Protein AF-A0A920QFZ4-F1 (afdb_monomer)

Secondary structure (DSSP, 8-state):
-HHHHH-GGGGSTT--EE---HHHHHHHHHH---EEESSHHHHHTTSEE-SSHHHHHHHT-HHHHHHHHHHHHHHHHHHH-TTS-EEEEEE-STTS-HHHHHHHHHHHHHTTT--EEEEE-TTTBSGGGGGGGTTSS--S-TTBS-HHHHHIIIIIIIHHHTTT--EEESS--GGGTTS-SS-SSEEE-TTSEEEEEETT--SHHHHTT-SEEEEEE--HHHHHHHHTT--TTS---HHHHHHHHHTHHHHHHHHHHHTTHHHH-SEEEESSSTT-EE--

Radius of gyration: 22.4 Å; Cα contacts (8 Å, |Δi|>4): 436; chains: 1; bounding box: 48×46×67 Å

Solvent-accessible surface area (backbone atoms only — not comparable to full-atom values): 15609 Å² total; per-residue (Å²): 117,67,64,60,76,75,33,69,70,70,65,36,94,91,39,73,44,82,52,83,49,67,73,58,45,53,53,35,47,77,70,42,60,49,32,32,20,66,48,79,66,27,48,77,40,58,24,48,61,37,91,45,77,67,61,50,52,59,70,61,25,43,56,46,53,50,16,39,56,51,26,57,52,50,51,52,53,38,71,78,36,52,64,51,44,42,32,36,33,39,27,24,60,74,86,64,46,64,70,60,48,52,50,36,29,47,52,38,28,44,78,72,72,47,53,73,42,62,39,46,32,61,92,44,30,31,70,77,34,49,72,74,54,83,84,58,86,87,71,95,57,54,36,39,70,43,71,68,58,49,44,47,49,39,62,65,42,48,55,41,29,66,72,48,38,69,43,77,34,81,60,79,61,76,93,49,69,92,49,84,33,60,68,77,63,36,70,44,52,22,62,30,36,40,40,37,33,24,44,56,54,70,38,80,83,44,39,85,58,41,77,42,36,34,36,43,42,64,54,64,62,52,42,27,20,55,76,69,74,45,68,72,90,54,90,71,68,66,65,51,36,51,53,30,50,73,42,67,49,35,50,51,51,51,49,39,61,76,62,44,43,81,82,69,50,64,38,42,38,43,69,77,46,78,74,46,72,52,80,124

Nearest PDB structures (foldseek):
  6n55-assembly1_A  TM=6.375E-01  e=1.925E-07  Homo sapiens
  1ufq-assembly1_B  TM=6.075E-01  e=8.225E-07  Homo sapiens
  4ne2-assembly2_B-3  TM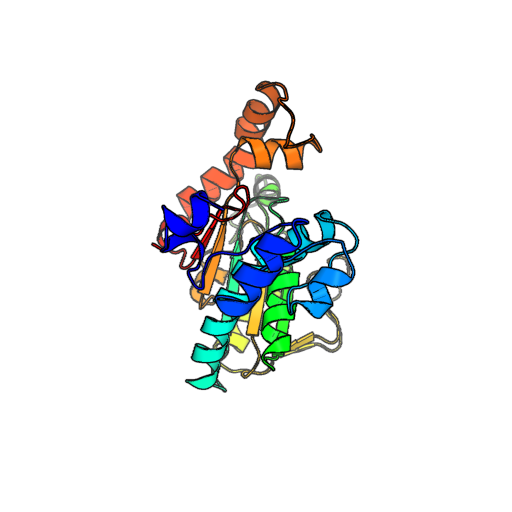=4.414E-01  e=1.595E-05  Klebsiella pneumoniae 342
  4nl4-assembly1_H  TM=2.314E-01  e=1.886E-01  Klebsiella pneumoniae subsp. pneumoniae MGH 78578
  4nl8-assembly1_A  TM=2.271E-01  e=2.711E-01  Klebsiella pneumoniae subsp. pneumoniae MGH 78578

pLDDT: mean 83.16, std 14.14, range [29.67, 97.94]

Structure (mmCIF, N/CA/C/O backbone):
data_AF-A0A920QFZ4-F1
#
_entry.id   AF-A0A920QFZ4-F1
#
loop_
_atom_site.group_PDB
_atom_site.id
_atom_site.type_symbol
_atom_site.label_atom_id
_atom_site.label_alt_id
_atom_site.label_comp_id
_atom_site.label_asym_id
_atom_site.label_entity_id
_atom_site.label_seq_id
_atom_site.pdbx_PDB_ins_code
_atom_site.Cartn_x
_atom_site.Cartn_y
_atom_site.Cartn_z
_atom_site.occupancy
_atom_site.B_iso_or_equiv
_atom_site.auth_seq_id
_atom_site.auth_comp_id
_atom_site.auth_asym_id
_atom_site.auth_atom_id
_atom_site.pdbx_PDB_model_num
ATOM 1 N N . MET A 1 1 ? 15.817 -17.015 -35.924 1.00 57.16 1 MET A N 1
ATOM 2 C CA . MET A 1 1 ? 15.655 -18.449 -36.266 1.00 57.16 1 MET A CA 1
ATOM 3 C C . MET A 1 1 ? 16.613 -19.362 -35.500 1.00 57.16 1 MET A C 1
ATOM 5 O O . MET A 1 1 ? 16.120 -20.241 -34.805 1.00 57.16 1 MET A O 1
ATOM 9 N N . GLU A 1 2 ? 17.936 -19.140 -35.534 1.00 57.75 2 GLU A N 1
ATOM 10 C CA . GLU A 1 2 ? 18.890 -19.952 -34.745 1.00 57.75 2 GLU A CA 1
ATOM 11 C C . GLU A 1 2 ? 18.683 -19.862 -33.222 1.00 57.75 2 GLU A C 1
ATOM 13 O O . GLU A 1 2 ? 18.873 -20.853 -32.529 1.00 57.75 2 GLU A O 1
ATOM 18 N N . ALA A 1 3 ? 18.273 -18.703 -32.691 1.00 58.34 3 ALA A N 1
ATOM 19 C CA . ALA A 1 3 ? 18.136 -18.491 -31.245 1.00 58.34 3 ALA A CA 1
ATOM 20 C C . ALA A 1 3 ? 17.112 -19.432 -30.575 1.00 58.34 3 ALA A C 1
ATOM 22 O O . ALA A 1 3 ? 17.425 -20.022 -29.548 1.00 58.34 3 ALA A O 1
ATOM 23 N N . LEU A 1 4 ? 15.938 -19.645 -31.188 1.00 63.56 4 LEU A N 1
ATOM 24 C CA . LEU A 1 4 ? 14.914 -20.572 -30.675 1.00 63.56 4 LEU A CA 1
ATOM 25 C C . LEU A 1 4 ? 15.327 -22.046 -30.786 1.00 63.56 4 LEU A C 1
ATOM 27 O O . LEU A 1 4 ? 14.902 -22.862 -29.984 1.00 63.56 4 LEU A O 1
ATOM 31 N N . GLN A 1 5 ? 16.145 -22.403 -31.783 1.00 63.66 5 GLN A N 1
ATOM 32 C CA . GLN A 1 5 ? 16.664 -23.770 -31.931 1.00 63.66 5 GLN A CA 1
ATOM 33 C C . GLN A 1 5 ? 17.823 -24.060 -30.972 1.00 63.66 5 GLN A C 1
ATOM 35 O O . GLN A 1 5 ? 18.033 -25.205 -30.587 1.00 63.66 5 GLN A O 1
ATOM 40 N N . LYS A 1 6 ? 18.595 -23.028 -30.614 1.00 62.09 6 LYS A N 1
ATOM 41 C CA . LYS A 1 6 ? 19.738 -23.135 -29.700 1.00 62.09 6 LYS A CA 1
ATOM 42 C C . LYS A 1 6 ? 19.332 -23.016 -28.232 1.00 62.09 6 LYS A C 1
ATOM 44 O O . LYS A 1 6 ? 20.115 -23.410 -27.374 1.00 62.09 6 LYS A O 1
ATOM 49 N N . ASN A 1 7 ? 18.148 -22.480 -27.936 1.00 65.56 7 ASN A N 1
ATOM 50 C CA . ASN A 1 7 ? 17.720 -22.243 -26.566 1.00 65.56 7 ASN A CA 1
ATOM 51 C C . ASN A 1 7 ? 16.222 -22.517 -26.378 1.00 65.56 7 ASN A C 1
ATOM 53 O O . ASN A 1 7 ? 15.393 -21.635 -26.565 1.00 65.56 7 ASN A O 1
ATOM 57 N N . ASN A 1 8 ? 15.876 -23.743 -25.983 1.00 66.69 8 ASN A N 1
ATOM 58 C CA . ASN A 1 8 ? 14.482 -24.172 -25.815 1.00 66.69 8 ASN A CA 1
ATOM 59 C C . ASN A 1 8 ? 13.762 -23.485 -24.637 1.00 66.69 8 ASN A C 1
ATOM 61 O O . ASN A 1 8 ? 12.541 -23.559 -24.545 1.00 66.69 8 ASN A O 1
ATOM 65 N N . THR A 1 9 ? 14.482 -22.810 -23.734 1.00 68.75 9 THR A N 1
ATOM 66 C CA . THR A 1 9 ? 13.857 -22.057 -22.629 1.00 68.75 9 THR A CA 1
ATOM 67 C C . THR A 1 9 ? 13.091 -20.833 -23.126 1.00 68.75 9 THR A C 1
ATOM 69 O O . THR A 1 9 ? 12.168 -20.371 -22.468 1.00 68.75 9 THR A O 1
ATOM 72 N N . LEU A 1 10 ? 13.423 -20.356 -24.326 1.00 66.25 10 LEU A N 1
ATOM 73 C CA . LEU A 1 10 ? 12.809 -19.217 -24.996 1.00 66.25 10 LEU A CA 1
ATOM 74 C C . LEU A 1 10 ? 11.359 -19.454 -25.449 1.00 66.25 10 LEU A C 1
ATOM 76 O O . LEU A 1 10 ? 10.691 -18.503 -25.839 1.00 66.25 10 LEU A O 1
ATOM 80 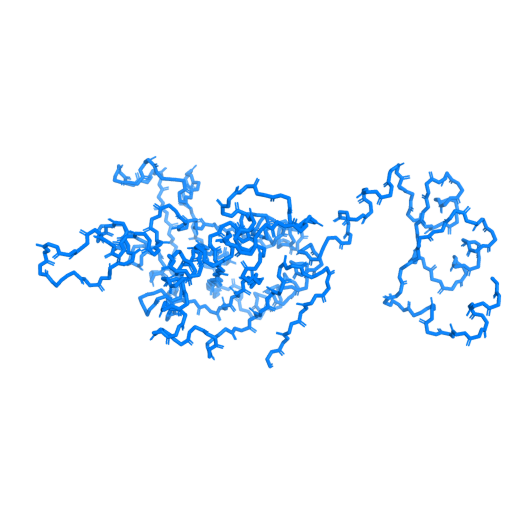N N . THR A 1 11 ? 10.861 -20.689 -25.396 1.00 68.62 11 THR A N 1
ATOM 81 C CA . THR A 1 11 ? 9.448 -21.030 -25.642 1.00 68.62 11 THR A CA 1
ATOM 82 C C . THR A 1 11 ? 8.738 -21.505 -24.372 1.00 68.62 11 THR A C 1
ATOM 84 O O . THR A 1 11 ? 7.704 -22.161 -24.461 1.00 68.62 11 THR A O 1
ATOM 87 N N . GLY A 1 12 ? 9.311 -21.247 -23.192 1.00 69.38 12 GLY A N 1
ATOM 88 C CA . GLY A 1 12 ? 8.669 -21.555 -21.916 1.00 69.38 12 GLY A CA 1
ATOM 89 C C . GLY A 1 12 ? 7.397 -20.732 -21.697 1.00 69.38 12 GLY A C 1
ATOM 90 O O . GLY A 1 12 ? 7.231 -19.662 -22.282 1.00 69.38 12 GLY A O 1
ATOM 91 N N . ASN A 1 13 ? 6.512 -21.218 -20.822 1.00 68.56 13 ASN A N 1
ATOM 92 C CA . ASN A 1 13 ? 5.254 -20.535 -20.494 1.00 68.56 13 ASN A CA 1
ATOM 93 C C . ASN A 1 13 ? 5.472 -19.134 -19.898 1.00 68.56 13 ASN A C 1
ATOM 95 O O . ASN A 1 13 ? 4.620 -18.270 -20.068 1.00 68.56 13 ASN A O 1
ATOM 99 N N . ASP A 1 14 ? 6.632 -18.894 -19.285 1.00 67.12 14 ASP A N 1
ATOM 100 C CA . ASP A 1 14 ? 6.968 -17.629 -18.623 1.00 67.12 14 ASP A CA 1
ATOM 101 C C . ASP A 1 14 ? 7.717 -16.645 -19.546 1.00 67.12 14 ASP A C 1
ATOM 103 O O . ASP A 1 14 ? 8.205 -15.610 -19.098 1.00 67.12 14 ASP A O 1
ATOM 107 N N . VAL A 1 15 ? 7.853 -16.962 -20.842 1.00 73.69 15 VAL A N 1
ATOM 108 C CA . VAL A 1 15 ? 8.540 -16.106 -21.820 1.00 73.69 15 VAL A CA 1
ATOM 109 C C . VAL A 1 15 ? 7.526 -15.449 -22.746 1.00 73.69 15 VAL A C 1
ATOM 111 O O . VAL A 1 15 ? 6.777 -16.135 -23.444 1.00 73.69 15 VAL A O 1
ATOM 114 N N . PHE A 1 16 ? 7.548 -14.115 -22.792 1.00 80.25 16 PHE A N 1
ATOM 115 C CA . PHE A 1 16 ? 6.722 -13.320 -23.694 1.00 80.25 16 PHE A CA 1
ATOM 116 C C . PHE A 1 16 ? 7.572 -12.595 -24.745 1.00 80.25 16 PHE A C 1
ATOM 118 O O . PHE A 1 16 ? 8.570 -11.951 -24.421 1.00 80.25 16 PHE A O 1
ATOM 125 N N . TRP A 1 17 ? 7.183 -12.703 -26.015 1.00 84.19 17 TRP A N 1
ATOM 126 C CA . TRP A 1 17 ? 7.946 -12.171 -27.147 1.00 84.19 17 TRP A CA 1
ATOM 127 C C . TRP A 1 17 ? 7.377 -10.864 -27.689 1.00 84.19 17 TRP A C 1
ATOM 129 O O . TRP A 1 17 ? 6.197 -10.784 -28.010 1.00 84.19 17 TRP A O 1
ATOM 139 N N . PHE A 1 18 ? 8.250 -9.886 -27.932 1.00 84.94 18 PHE A N 1
ATOM 140 C CA . PHE A 1 18 ? 7.951 -8.735 -28.785 1.00 84.94 18 PHE A CA 1
ATOM 141 C C . PHE A 1 18 ? 8.597 -8.941 -30.147 1.00 84.94 18 PHE A C 1
ATOM 143 O O . PHE A 1 18 ? 9.824 -9.016 -30.252 1.00 84.94 18 PHE A O 1
ATOM 150 N N . THR A 1 19 ? 7.789 -9.080 -31.196 1.00 81.38 19 THR A N 1
ATOM 151 C CA . THR A 1 19 ? 8.322 -9.303 -32.539 1.00 81.38 19 THR A CA 1
ATOM 152 C C . THR A 1 19 ? 7.385 -8.831 -33.639 1.00 81.38 19 THR A C 1
ATOM 154 O O . THR A 1 19 ? 6.206 -9.170 -33.677 1.00 81.38 19 THR A O 1
ATOM 157 N N . GLU A 1 20 ? 7.962 -8.118 -34.605 1.00 84.31 20 GLU A N 1
ATOM 158 C CA . GLU A 1 20 ? 7.304 -7.739 -35.860 1.00 84.31 20 GLU A CA 1
ATOM 159 C C . GLU A 1 20 ? 7.626 -8.706 -37.007 1.00 84.31 20 GLU A C 1
ATOM 161 O O . GLU A 1 20 ? 7.202 -8.491 -38.139 1.00 84.31 20 GLU A O 1
ATOM 166 N N . GLN A 1 21 ? 8.416 -9.758 -36.755 1.00 87.06 21 GLN A N 1
ATOM 167 C CA . GLN A 1 21 ? 8.840 -10.701 -37.791 1.00 87.06 21 GLN A CA 1
ATOM 168 C C . GLN A 1 21 ? 7.763 -11.774 -38.022 1.00 87.06 21 GLN A C 1
ATOM 170 O O . GLN A 1 21 ? 7.579 -12.624 -37.144 1.00 87.06 21 GLN A O 1
ATOM 175 N N . PRO A 1 22 ? 7.106 -11.826 -39.200 1.00 83.88 22 PRO A N 1
ATOM 176 C CA . PRO A 1 22 ? 5.993 -12.751 -39.442 1.00 83.88 22 PRO A CA 1
ATOM 177 C C . PRO A 1 22 ? 6.388 -14.229 -39.330 1.00 83.88 22 PRO A C 1
ATOM 179 O O . PRO A 1 22 ? 5.636 -15.045 -38.800 1.00 83.88 22 PRO A O 1
ATOM 182 N N . GLU A 1 23 ? 7.599 -14.577 -39.773 1.00 85.31 23 GLU A N 1
ATOM 183 C CA . GLU A 1 23 ? 8.137 -15.940 -39.666 1.00 85.31 23 GLU A CA 1
ATOM 184 C C . GLU A 1 23 ? 8.304 -16.376 -38.203 1.00 85.31 23 GLU A C 1
ATOM 186 O O . GLU A 1 23 ? 8.028 -17.524 -37.855 1.00 85.31 23 GLU A O 1
ATOM 191 N N . LEU A 1 24 ? 8.720 -15.450 -37.329 1.00 83.31 24 LEU A N 1
ATOM 192 C CA . LEU A 1 24 ? 8.863 -15.724 -35.902 1.00 83.31 24 LEU A CA 1
ATOM 193 C C . LEU A 1 24 ? 7.494 -15.853 -35.231 1.00 83.31 24 LEU A C 1
ATOM 195 O O . LEU A 1 24 ? 7.303 -16.778 -34.451 1.00 83.31 24 LEU A O 1
ATOM 199 N N . GLN A 1 25 ? 6.539 -14.983 -35.572 1.00 87.56 25 GLN A N 1
ATOM 200 C CA . GLN A 1 25 ? 5.163 -15.055 -35.067 1.00 87.56 25 GLN A CA 1
ATOM 201 C C . GLN A 1 25 ? 4.473 -16.371 -35.446 1.00 87.56 25 GLN A C 1
ATOM 203 O O . GLN A 1 25 ? 3.820 -16.978 -34.606 1.00 87.56 25 GLN A O 1
ATOM 208 N N . THR A 1 26 ? 4.660 -16.844 -36.682 1.00 86.50 26 THR A N 1
ATOM 209 C CA . THR A 1 26 ? 4.093 -18.123 -37.154 1.00 86.50 26 THR A CA 1
ATOM 210 C C . THR A 1 26 ? 4.654 -19.303 -36.362 1.00 86.50 26 THR A C 1
ATOM 212 O O . THR A 1 26 ? 3.938 -20.225 -36.000 1.00 86.50 26 THR A O 1
ATOM 215 N N . LYS A 1 27 ? 5.948 -19.274 -36.042 1.00 82.25 27 LYS A N 1
ATOM 216 C CA . LYS A 1 27 ? 6.571 -20.344 -35.259 1.00 82.25 27 LYS A CA 1
ATOM 217 C C . LYS A 1 27 ? 6.214 -20.275 -33.775 1.00 82.25 27 LYS A C 1
ATOM 219 O O . LYS A 1 27 ? 6.074 -21.306 -33.117 1.00 82.25 27 LYS A O 1
ATOM 224 N N . LEU A 1 28 ? 6.096 -19.060 -33.241 1.00 83.69 28 LEU A N 1
ATOM 225 C CA . LEU A 1 28 ? 5.607 -18.858 -31.887 1.00 83.69 28 LEU A CA 1
ATOM 226 C C . LEU A 1 28 ? 4.179 -19.381 -31.798 1.00 83.69 28 LEU A C 1
ATOM 228 O O . LEU A 1 28 ? 3.957 -20.242 -30.973 1.00 83.69 28 LEU A O 1
ATOM 232 N N . SER A 1 29 ? 3.265 -19.048 -32.709 1.00 84.75 29 SER A N 1
ATOM 233 C CA . SER A 1 29 ? 1.873 -19.525 -32.647 1.00 84.75 29 SER A CA 1
ATOM 234 C C . SER A 1 29 ? 1.699 -21.051 -32.623 1.00 84.75 29 SER A C 1
ATOM 236 O O . SER A 1 29 ? 0.740 -21.546 -32.027 1.00 84.75 29 SER A O 1
ATOM 238 N N . GLU A 1 30 ? 2.638 -21.802 -33.207 1.00 84.56 30 GLU A N 1
ATOM 239 C CA . GLU A 1 30 ? 2.699 -23.270 -33.146 1.00 84.56 30 GLU A CA 1
ATOM 240 C C . GLU A 1 30 ? 3.146 -23.819 -31.778 1.00 84.56 30 GLU A C 1
ATOM 242 O O . GLU A 1 30 ? 2.868 -24.973 -31.453 1.00 84.56 30 GLU A O 1
ATOM 247 N N . THR A 1 31 ? 3.856 -23.018 -30.981 1.00 77.69 31 THR A N 1
ATOM 248 C CA . THR A 1 31 ? 4.532 -23.441 -29.740 1.00 77.69 31 THR A CA 1
ATOM 249 C C . THR A 1 31 ? 4.019 -22.734 -28.481 1.00 77.69 31 THR A C 1
ATOM 251 O O . THR A 1 31 ? 3.884 -23.368 -27.440 1.00 77.69 31 THR A O 1
ATOM 254 N N . THR A 1 32 ? 3.710 -21.442 -28.563 1.00 72.19 32 THR A N 1
ATOM 255 C CA . THR A 1 32 ? 3.218 -20.570 -27.495 1.00 72.19 32 THR A CA 1
ATOM 256 C C . THR A 1 32 ? 2.428 -19.384 -28.069 1.00 72.19 32 THR A C 1
ATOM 258 O O . THR A 1 32 ? 2.780 -18.798 -29.088 1.00 72.19 32 THR A O 1
ATOM 261 N N . ARG A 1 33 ? 1.357 -18.959 -27.396 1.00 75.62 33 ARG A N 1
ATOM 262 C CA . ARG A 1 33 ? 0.614 -17.738 -27.779 1.00 75.62 33 ARG A CA 1
ATOM 263 C C . ARG A 1 33 ? 1.119 -16.481 -27.064 1.00 75.62 33 ARG A C 1
ATOM 265 O O . ARG A 1 33 ? 0.510 -15.423 -27.169 1.00 75.62 33 ARG A O 1
ATOM 272 N N . ASN A 1 34 ? 2.250 -16.585 -26.369 1.00 83.69 34 ASN A N 1
ATOM 273 C CA . ASN A 1 34 ? 2.820 -15.514 -25.559 1.00 83.69 34 ASN A CA 1
ATOM 274 C C . ASN A 1 34 ? 3.700 -14.592 -26.413 1.00 83.69 34 ASN A C 1
ATOM 276 O O . ASN A 1 34 ? 4.923 -14.551 -26.263 1.00 83.69 34 ASN A O 1
ATOM 280 N N . PHE A 1 35 ? 3.094 -13.886 -27.367 1.00 86.25 35 PHE A N 1
ATOM 281 C CA . PHE A 1 35 ? 3.804 -12.896 -28.171 1.00 86.25 35 PHE A CA 1
ATOM 282 C C . PHE A 1 35 ? 2.911 -11.738 -28.611 1.00 86.25 35 PHE A C 1
ATOM 284 O O . PHE A 1 35 ? 1.693 -11.883 -28.729 1.00 86.25 35 PHE A O 1
ATOM 291 N N . ALA A 1 36 ? 3.539 -10.595 -28.888 1.00 87.31 36 ALA A N 1
ATOM 292 C CA . ALA A 1 36 ? 2.885 -9.391 -29.369 1.00 87.31 36 ALA A CA 1
ATOM 293 C C . ALA A 1 36 ? 3.666 -8.685 -30.490 1.00 87.31 36 ALA A C 1
ATOM 295 O O . ALA A 1 36 ? 4.887 -8.825 -30.613 1.00 87.31 36 ALA A O 1
ATOM 296 N N . GLY A 1 37 ? 2.940 -7.905 -31.289 1.00 86.94 37 GLY A N 1
ATOM 297 C CA . GLY A 1 37 ? 3.432 -7.139 -32.437 1.00 86.94 37 GLY A CA 1
ATOM 298 C C . GLY A 1 37 ? 2.443 -6.037 -32.832 1.00 86.94 37 GLY A C 1
ATOM 299 O O . GLY A 1 37 ? 1.266 -6.097 -32.482 1.00 86.94 37 GLY A O 1
ATOM 300 N N . SER A 1 38 ? 2.897 -5.021 -33.561 1.00 83.19 38 SER A N 1
ATOM 301 C CA . SER A 1 38 ? 2.074 -3.855 -33.936 1.00 83.19 38 SER A CA 1
ATOM 302 C C . SER A 1 38 ? 1.191 -4.081 -35.163 1.00 83.19 38 SER A C 1
ATOM 304 O O . SER A 1 38 ? 0.256 -3.328 -35.451 1.00 83.19 38 SER A O 1
ATOM 306 N N . THR A 1 39 ? 1.482 -5.131 -35.923 1.00 81.75 39 THR A N 1
ATOM 307 C CA . THR A 1 39 ? 0.840 -5.403 -37.210 1.00 81.75 39 THR A CA 1
ATOM 308 C C . THR A 1 39 ? -0.421 -6.256 -37.071 1.00 81.75 39 THR A C 1
ATOM 310 O O . THR A 1 39 ? -0.505 -7.134 -36.212 1.00 81.75 39 THR A O 1
ATOM 313 N N . GLY A 1 40 ? -1.390 -6.067 -37.977 1.00 76.25 40 GLY A N 1
ATOM 314 C CA . GLY A 1 40 ? -2.626 -6.865 -38.013 1.00 76.25 40 GLY A CA 1
ATOM 315 C C . GLY A 1 40 ? -2.404 -8.363 -38.280 1.00 76.25 40 GLY A C 1
ATOM 316 O O . GLY A 1 40 ? -3.238 -9.187 -37.910 1.00 76.25 40 GLY A O 1
ATOM 317 N N . SER A 1 41 ? -1.256 -8.740 -38.854 1.00 80.94 41 SER A N 1
ATOM 318 C CA . SER A 1 41 ? -0.827 -10.141 -38.978 1.00 80.94 41 SER A CA 1
ATOM 319 C C . SER A 1 41 ? -0.588 -10.815 -37.624 1.00 80.94 41 SER A C 1
ATOM 321 O O . SER A 1 41 ? -0.729 -12.029 -37.518 1.00 80.94 41 SER A O 1
ATOM 323 N N . THR A 1 42 ? -0.296 -10.045 -36.574 1.00 84.00 42 THR A N 1
ATOM 324 C CA . THR A 1 42 ? -0.074 -10.577 -35.223 1.00 84.00 42 THR A CA 1
ATOM 325 C C . THR A 1 42 ? -1.337 -11.238 -34.670 1.00 84.00 42 THR A C 1
ATOM 327 O O . THR A 1 42 ? -1.270 -12.368 -34.189 1.00 84.00 42 THR A O 1
ATOM 330 N N . VAL A 1 43 ? -2.501 -10.592 -34.827 1.00 83.38 43 VAL A N 1
ATOM 331 C CA . VAL A 1 43 ? -3.801 -11.156 -34.411 1.00 83.38 43 VAL A CA 1
ATOM 332 C C . VAL A 1 43 ? -4.128 -12.416 -35.201 1.00 83.38 43 VAL A C 1
ATOM 334 O O . VAL A 1 43 ? -4.604 -13.399 -34.638 1.00 83.38 43 VAL A O 1
ATOM 337 N N . GLN A 1 44 ? -3.846 -12.415 -36.507 1.00 84.44 44 GLN A N 1
ATOM 338 C CA . GLN A 1 44 ? -4.090 -13.573 -37.375 1.00 84.44 44 GLN A CA 1
ATOM 339 C C . GLN A 1 44 ? -3.263 -14.792 -36.952 1.00 84.44 44 GLN A C 1
ATOM 341 O O . GLN A 1 44 ? -3.736 -15.921 -37.054 1.00 84.44 44 GLN A O 1
ATOM 346 N N . ASN A 1 45 ? -2.065 -14.555 -36.417 1.00 84.81 45 ASN A N 1
ATOM 347 C CA . ASN A 1 45 ? -1.200 -15.588 -35.859 1.00 84.81 45 ASN A CA 1
ATOM 348 C C . ASN A 1 45 ? -1.527 -15.918 -34.388 1.00 84.81 45 ASN A C 1
ATOM 350 O O . ASN A 1 45 ? -0.846 -16.738 -33.786 1.00 84.81 45 ASN A O 1
ATOM 354 N N . GLY A 1 46 ? -2.565 -15.323 -33.793 1.00 82.00 46 GLY A N 1
ATOM 355 C CA . GLY A 1 46 ? -2.995 -15.607 -32.420 1.00 82.00 46 GLY A CA 1
ATOM 356 C C . GLY A 1 46 ? -2.174 -14.923 -31.323 1.00 82.00 46 GLY A C 1
ATOM 357 O O . GLY A 1 46 ? -2.319 -15.304 -30.162 1.00 82.00 46 GLY A O 1
ATOM 358 N N . GLY A 1 47 ? -1.334 -13.945 -31.677 1.00 84.25 47 GLY A N 1
ATOM 359 C CA . GLY A 1 47 ? -0.636 -13.071 -30.732 1.00 84.25 47 GLY A CA 1
ATOM 360 C C . GLY A 1 47 ? -1.420 -11.790 -30.431 1.00 84.25 47 GLY A C 1
ATOM 361 O O . GLY A 1 47 ? -2.392 -11.453 -31.113 1.00 84.25 47 GLY A O 1
ATOM 362 N N . MET A 1 48 ? -0.982 -11.048 -29.415 1.00 85.44 48 MET A N 1
ATOM 363 C CA . MET A 1 48 ? -1.602 -9.784 -29.010 1.00 85.44 48 MET A CA 1
ATOM 364 C C . MET A 1 48 ? -1.148 -8.638 -29.924 1.00 85.44 48 MET A C 1
ATOM 366 O O . MET A 1 48 ? 0.048 -8.394 -30.071 1.00 85.44 48 MET A O 1
ATOM 370 N N . GLN A 1 49 ? -2.085 -7.914 -30.538 1.00 86.06 49 GLN A N 1
ATOM 371 C CA . GLN A 1 49 ? -1.740 -6.717 -31.305 1.00 86.06 49 GLN A CA 1
ATOM 372 C C . GLN A 1 49 ? -1.743 -5.481 -30.410 1.00 86.06 49 GLN A C 1
ATOM 374 O O . GLN A 1 49 ? -2.746 -5.204 -29.757 1.00 86.06 49 GLN A O 1
ATOM 379 N N . TYR A 1 50 ? -0.650 -4.719 -30.438 1.00 80.94 50 TYR A N 1
ATOM 380 C CA . TYR A 1 50 ? -0.583 -3.389 -29.831 1.00 80.94 50 TYR A CA 1
ATOM 381 C C . TYR A 1 50 ? -0.603 -2.292 -30.889 1.00 80.94 50 TYR A C 1
ATOM 383 O O . TYR A 1 50 ? -0.228 -2.514 -32.039 1.00 80.94 50 TYR A O 1
ATOM 391 N N . GLN A 1 51 ? -1.018 -1.089 -30.502 1.00 77.69 51 GLN A N 1
ATOM 392 C CA . GLN A 1 51 ? -0.894 0.083 -31.365 1.00 77.69 51 GLN A CA 1
ATOM 393 C C . GLN A 1 51 ? 0.444 0.788 -31.116 1.00 77.69 51 GLN A C 1
ATOM 395 O O . GLN A 1 51 ? 1.142 1.139 -32.069 1.00 77.69 51 GLN A O 1
ATOM 400 N N . TYR A 1 52 ? 0.850 0.891 -29.850 1.00 76.50 52 TYR A N 1
ATOM 401 C CA . TYR A 1 52 ? 2.161 1.368 -29.428 1.00 76.50 52 TYR A CA 1
ATOM 402 C C . TYR A 1 52 ? 2.822 0.337 -28.510 1.00 76.50 52 TYR A C 1
ATOM 404 O O . TYR A 1 52 ? 2.177 -0.248 -27.647 1.00 76.50 52 TYR A O 1
ATOM 412 N N . LEU A 1 53 ? 4.135 0.117 -28.652 1.00 65.88 53 LEU A N 1
ATOM 413 C CA . LEU A 1 53 ? 4.873 -0.802 -27.767 1.00 65.88 53 LEU A CA 1
ATOM 414 C C . LEU A 1 53 ? 4.743 -0.396 -26.284 1.00 65.88 53 LEU A C 1
ATOM 416 O O . LEU A 1 53 ? 4.798 -1.236 -25.394 1.00 65.88 53 LEU A O 1
ATOM 420 N N . GLN A 1 54 ? 4.531 0.895 -26.030 1.00 61.94 54 GLN A N 1
ATOM 421 C CA . GLN A 1 54 ? 4.279 1.461 -24.705 1.00 61.94 54 GLN A CA 1
ATOM 422 C C . GLN A 1 54 ? 2.999 0.911 -24.058 1.00 61.94 54 GLN A C 1
ATOM 424 O O . GLN A 1 54 ? 2.993 0.699 -22.850 1.00 61.94 54 GLN A O 1
ATOM 429 N N . ASP A 1 55 ? 1.972 0.591 -24.847 1.00 61.72 55 ASP A N 1
ATOM 430 C CA . ASP A 1 55 ? 0.728 -0.014 -24.353 1.00 61.72 55 ASP A CA 1
ATOM 431 C C . ASP A 1 55 ? 1.004 -1.407 -23.763 1.00 61.72 55 ASP A C 1
ATOM 433 O O . ASP A 1 55 ? 0.416 -1.814 -22.764 1.00 61.72 55 ASP A O 1
ATOM 437 N N . MET A 1 56 ? 1.975 -2.130 -24.329 1.00 65.25 56 MET A N 1
ATOM 438 C CA . MET A 1 56 ? 2.387 -3.430 -23.802 1.00 65.25 56 MET A CA 1
ATOM 439 C C . MET A 1 56 ? 3.189 -3.309 -22.511 1.00 65.25 56 MET A C 1
ATOM 441 O O . MET A 1 56 ? 3.069 -4.166 -21.642 1.00 65.25 56 MET A O 1
ATOM 445 N N . LEU A 1 57 ? 3.988 -2.250 -22.358 1.00 60.72 57 LEU A N 1
ATOM 446 C CA . LEU A 1 57 ? 4.709 -1.991 -21.109 1.00 60.72 57 LEU A CA 1
ATOM 447 C C . LEU A 1 57 ? 3.748 -1.720 -19.941 1.00 60.72 57 LEU A C 1
ATOM 449 O O . LEU A 1 57 ? 4.110 -1.993 -18.802 1.00 60.72 57 LEU A O 1
ATOM 453 N N . GLN A 1 58 ? 2.525 -1.246 -20.213 1.00 56.19 58 GLN A N 1
ATOM 454 C CA . GLN A 1 58 ? 1.469 -1.128 -19.201 1.00 56.19 58 GLN A CA 1
ATOM 455 C C . GLN A 1 58 ? 0.880 -2.494 -18.810 1.00 56.19 58 GLN A C 1
ATOM 457 O O . GLN A 1 58 ? 0.603 -2.732 -17.639 1.00 56.19 58 GLN A O 1
ATOM 462 N N . ILE A 1 59 ? 0.742 -3.427 -19.758 1.00 58.50 59 ILE A N 1
ATOM 463 C CA . ILE A 1 59 ? 0.278 -4.800 -19.479 1.00 58.50 59 ILE A CA 1
ATOM 464 C C . ILE A 1 59 ? 1.320 -5.574 -18.665 1.00 58.50 59 ILE A C 1
ATOM 466 O O . ILE A 1 59 ? 0.973 -6.299 -17.736 1.00 58.50 59 ILE A O 1
ATOM 470 N N . PHE A 1 60 ? 2.601 -5.386 -18.983 1.00 58.78 60 PHE A N 1
ATOM 471 C CA . PHE A 1 60 ? 3.717 -5.924 -18.204 1.00 58.78 60 PHE A CA 1
ATOM 472 C C . PHE A 1 60 ? 4.144 -4.995 -17.072 1.00 58.78 60 PHE A C 1
ATOM 474 O O . PHE A 1 60 ? 5.266 -5.126 -16.578 1.00 58.78 60 PHE A O 1
ATOM 481 N N . HIS A 1 61 ? 3.288 -4.051 -16.661 1.00 60.22 61 HIS A N 1
ATOM 482 C CA . HIS A 1 61 ? 3.661 -3.186 -15.563 1.00 60.22 61 HIS A CA 1
ATOM 483 C C . HIS A 1 61 ? 3.847 -4.062 -14.311 1.00 60.22 61 HIS A C 1
ATOM 485 O O . HIS A 1 61 ? 2.947 -4.824 -13.949 1.00 60.22 61 HIS A O 1
ATOM 491 N N . PRO A 1 62 ? 5.006 -3.994 -13.640 1.00 62.91 62 PRO A N 1
ATOM 492 C CA . PRO A 1 62 ? 5.358 -4.918 -12.564 1.00 62.91 62 PRO A CA 1
ATOM 493 C C . PRO A 1 62 ? 4.365 -4.851 -11.408 1.00 62.91 62 PRO A C 1
ATOM 495 O O . PRO A 1 62 ? 4.069 -5.868 -10.790 1.00 62.91 62 PRO A O 1
ATOM 498 N N . SER A 1 63 ? 3.802 -3.667 -11.151 1.00 66.12 63 SER A N 1
ATOM 499 C CA . SER A 1 63 ? 2.725 -3.493 -10.176 1.00 66.12 63 SER A CA 1
ATOM 500 C C . SER A 1 63 ? 1.473 -4.290 -10.538 1.00 66.12 63 SER A C 1
ATOM 502 O O . SER A 1 63 ? 0.877 -4.849 -9.631 1.00 66.12 63 SER A O 1
ATOM 504 N N . LYS A 1 64 ? 1.095 -4.375 -11.822 1.00 71.19 64 LYS A N 1
ATOM 505 C CA . LYS A 1 64 ? -0.109 -5.067 -12.301 1.00 71.19 64 LYS A CA 1
ATOM 506 C C . LYS A 1 64 ? 0.050 -6.575 -12.176 1.00 71.19 64 LYS A C 1
ATOM 508 O O . LYS A 1 64 ? -0.825 -7.248 -11.641 1.00 71.19 64 LYS A O 1
ATOM 513 N N . ILE A 1 65 ? 1.212 -7.098 -12.574 1.00 73.56 65 ILE A N 1
ATOM 514 C CA . ILE A 1 65 ? 1.569 -8.508 -12.346 1.00 73.56 65 ILE A CA 1
ATOM 515 C C . ILE A 1 65 ? 1.595 -8.795 -10.840 1.00 73.56 65 ILE A C 1
ATOM 517 O O . ILE A 1 65 ? 1.018 -9.776 -10.378 1.00 73.56 65 ILE A O 1
ATOM 521 N N . THR A 1 66 ? 2.200 -7.898 -10.059 1.00 74.50 66 THR A N 1
ATOM 522 C CA . THR A 1 66 ? 2.307 -8.071 -8.608 1.00 74.50 66 THR A CA 1
ATOM 523 C C . THR A 1 66 ? 0.954 -8.045 -7.908 1.00 74.50 66 THR A C 1
ATOM 525 O O . THR A 1 66 ? 0.686 -8.861 -7.024 1.00 74.50 66 THR A O 1
ATOM 528 N N . ALA A 1 67 ? 0.091 -7.125 -8.320 1.00 83.50 67 ALA A N 1
ATOM 529 C CA . ALA A 1 67 ? -1.281 -7.005 -7.868 1.00 83.50 67 ALA A CA 1
ATOM 530 C C . ALA A 1 67 ? -2.089 -8.262 -8.206 1.00 83.50 67 ALA A C 1
ATOM 532 O O . ALA A 1 67 ? -2.789 -8.777 -7.337 1.00 83.50 67 ALA A O 1
ATOM 533 N N . ALA A 1 68 ? -1.949 -8.799 -9.422 1.00 83.50 68 ALA A N 1
ATOM 534 C CA . ALA A 1 68 ? -2.609 -10.036 -9.832 1.00 83.50 68 ALA A CA 1
ATOM 535 C C . ALA A 1 68 ? -2.167 -11.241 -8.982 1.00 83.50 68 ALA A C 1
ATOM 537 O O . ALA A 1 68 ? -3.013 -11.989 -8.482 1.00 83.50 68 ALA A O 1
ATOM 538 N N . ASP A 1 69 ? -0.861 -11.393 -8.748 1.00 82.69 69 ASP A N 1
ATOM 539 C CA . ASP A 1 69 ? -0.311 -12.473 -7.920 1.00 82.69 69 ASP A CA 1
ATOM 540 C C . ASP A 1 69 ? -0.769 -12.377 -6.456 1.00 82.69 69 ASP A C 1
ATOM 542 O O . ASP A 1 69 ? -1.144 -13.383 -5.843 1.00 82.69 69 ASP A O 1
ATOM 546 N N . LEU A 1 70 ? -0.759 -11.172 -5.874 1.00 86.44 70 LEU A N 1
ATOM 547 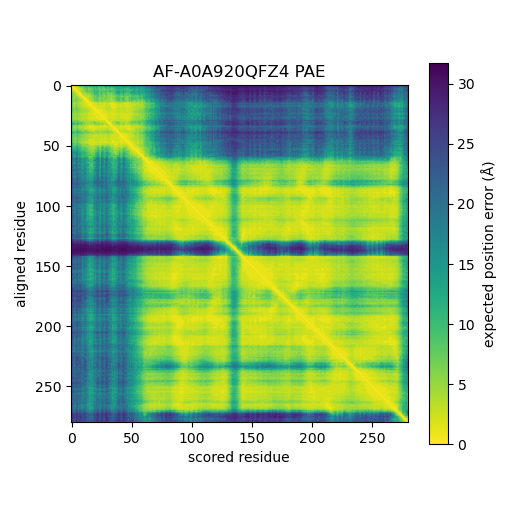C CA . LEU A 1 70 ? -1.268 -10.939 -4.519 1.00 86.44 70 LEU A CA 1
ATOM 548 C C . LEU A 1 70 ? -2.778 -11.167 -4.439 1.00 86.44 70 LEU A C 1
ATOM 550 O O . LEU A 1 70 ? -3.239 -11.837 -3.514 1.00 86.44 70 LEU A O 1
ATOM 554 N N . SER A 1 71 ? -3.530 -10.695 -5.433 1.00 89.75 71 SER A N 1
ATOM 555 C CA . SER A 1 71 ? -4.973 -10.907 -5.530 1.00 89.75 71 SER A CA 1
ATOM 556 C C . SER A 1 71 ? -5.318 -12.397 -5.530 1.00 89.75 71 SER A C 1
ATOM 558 O O . SER A 1 71 ? -6.120 -12.841 -4.708 1.00 89.75 71 SER A O 1
ATOM 560 N N . ALA A 1 72 ? -4.627 -13.214 -6.332 1.00 87.19 72 ALA A N 1
ATOM 561 C CA . ALA A 1 72 ? -4.835 -14.664 -6.350 1.00 87.19 72 ALA A CA 1
ATOM 562 C C . ALA A 1 72 ? -4.612 -15.317 -4.968 1.00 87.19 72 ALA A C 1
ATOM 564 O O . ALA A 1 72 ? -5.337 -16.238 -4.574 1.00 87.19 72 ALA A O 1
ATOM 565 N N . LYS A 1 73 ? -3.638 -14.825 -4.188 1.00 86.62 73 LYS A N 1
ATOM 566 C CA . LYS A 1 73 ? -3.421 -15.286 -2.806 1.00 86.62 73 LYS A CA 1
ATOM 567 C C . LYS A 1 73 ? -4.552 -14.852 -1.876 1.00 86.62 73 LYS A C 1
ATOM 569 O O . LYS A 1 73 ? -4.992 -15.655 -1.053 1.00 86.62 73 LYS A O 1
ATOM 574 N N . PHE A 1 74 ? -5.040 -13.620 -2.002 1.00 89.62 74 PHE A N 1
ATOM 575 C CA . PHE A 1 74 ? -6.117 -13.099 -1.154 1.00 89.62 74 PHE A CA 1
ATOM 576 C C . PHE A 1 74 ? -7.447 -13.792 -1.450 1.00 89.62 74 PHE A C 1
ATOM 578 O O . PHE A 1 74 ? -8.171 -14.145 -0.521 1.00 89.62 74 PHE A O 1
ATOM 585 N N . VAL A 1 75 ? -7.725 -14.092 -2.720 1.00 89.12 75 VAL A N 1
ATOM 586 C CA . VAL A 1 75 ? -8.871 -14.906 -3.148 1.00 89.12 75 VAL A CA 1
ATOM 587 C C . VAL A 1 75 ? -8.834 -16.281 -2.514 1.00 89.12 75 VAL A C 1
ATOM 589 O O . VAL A 1 75 ? -9.849 -16.737 -1.989 1.00 89.12 75 VAL A O 1
ATOM 592 N N . LYS A 1 76 ? -7.666 -16.925 -2.479 1.00 88.06 76 LYS A N 1
ATOM 593 C CA . LYS A 1 76 ? -7.525 -18.211 -1.797 1.00 88.06 76 LYS A CA 1
ATOM 594 C C . LYS A 1 76 ? -7.842 -18.102 -0.300 1.00 88.06 76 LYS A C 1
ATOM 596 O O . LYS A 1 76 ? -8.626 -18.905 0.201 1.00 88.06 76 LYS A O 1
ATOM 601 N N . LEU A 1 77 ? -7.299 -17.094 0.389 1.00 87.38 77 LEU A N 1
ATOM 602 C CA . LEU A 1 77 ? -7.581 -16.854 1.813 1.00 87.38 77 LEU A CA 1
ATOM 603 C C . LEU A 1 77 ? -9.075 -16.604 2.067 1.00 87.38 77 LEU A C 1
ATOM 605 O O . LEU A 1 77 ? -9.663 -17.201 2.969 1.00 87.38 77 LEU A O 1
ATOM 609 N N . LYS A 1 78 ? -9.718 -15.774 1.240 1.00 90.56 78 LYS A N 1
ATOM 610 C CA . LYS A 1 78 ? -11.157 -15.498 1.339 1.00 90.56 78 LYS A CA 1
ATOM 611 C C . LYS A 1 78 ? -12.016 -16.705 0.991 1.00 90.56 78 LYS A C 1
ATOM 613 O O . LYS A 1 78 ? -13.056 -16.889 1.608 1.00 90.56 78 LYS A O 1
ATOM 618 N N . HIS A 1 79 ? -11.593 -17.566 0.071 1.00 87.75 79 HIS A N 1
ATOM 619 C CA . HIS A 1 79 ? -12.313 -18.804 -0.216 1.00 87.75 79 HIS A CA 1
ATOM 620 C C . HIS A 1 79 ? -12.289 -19.769 0.979 1.00 87.75 79 HIS A C 1
ATOM 622 O O . HIS A 1 79 ? -13.299 -20.397 1.294 1.00 87.75 79 HIS A O 1
ATOM 628 N N . GLU A 1 80 ? -11.152 -19.857 1.672 1.00 88.69 80 GLU A N 1
ATOM 629 C CA . GLU A 1 80 ? -10.989 -20.681 2.874 1.00 88.69 80 GLU A CA 1
ATOM 630 C C . GLU A 1 80 ? -11.728 -20.098 4.091 1.00 88.69 80 GLU A C 1
ATOM 632 O O . GLU A 1 80 ? -12.115 -20.840 4.995 1.00 88.69 80 GLU A O 1
ATOM 637 N N . SER A 1 81 ? -11.943 -18.779 4.137 1.00 87.12 81 SER A N 1
ATOM 638 C CA . SER A 1 81 ? -12.626 -18.092 5.241 1.00 87.12 81 SER A CA 1
ATOM 639 C C . SER A 1 81 ? -13.452 -16.874 4.777 1.00 87.12 81 SER A C 1
ATOM 641 O O . SER A 1 81 ? -13.082 -15.733 5.059 1.00 87.12 81 SER A O 1
ATOM 643 N N . PRO A 1 82 ? -14.619 -17.080 4.129 1.00 84.62 82 PRO A N 1
ATOM 644 C CA . PRO A 1 82 ? -15.364 -15.998 3.465 1.00 84.62 82 PRO A CA 1
ATOM 645 C C . PRO A 1 82 ? -15.901 -14.911 4.394 1.00 84.62 82 PRO A C 1
ATOM 647 O O . PRO A 1 82 ? -16.188 -13.812 3.947 1.00 84.62 82 PRO A O 1
ATOM 650 N N . GLN A 1 83 ? -16.081 -15.233 5.673 1.00 86.06 83 GLN A N 1
ATOM 651 C CA . GLN A 1 83 ? -16.680 -14.355 6.683 1.00 86.06 83 GLN A CA 1
ATOM 652 C C . GLN A 1 83 ? -15.630 -13.744 7.620 1.00 86.06 83 GLN A C 1
ATOM 654 O O . GLN A 1 83 ? -15.983 -13.055 8.574 1.00 86.06 83 GLN A O 1
ATOM 659 N N . VAL A 1 84 ? -14.346 -14.042 7.396 1.00 88.25 84 VAL A N 1
ATOM 660 C CA . VAL A 1 84 ? -13.254 -13.495 8.200 1.00 88.25 84 VAL A CA 1
ATOM 661 C C . VAL A 1 84 ? -12.778 -12.203 7.534 1.00 88.25 84 VAL A C 1
ATOM 663 O O . VAL A 1 84 ? -12.371 -12.254 6.368 1.00 88.25 84 VAL A O 1
ATOM 666 N N . PRO A 1 85 ? -12.832 -11.056 8.235 1.00 93.12 85 PRO A N 1
ATOM 667 C CA . PRO A 1 85 ? -12.255 -9.797 7.775 1.00 93.12 85 PRO A CA 1
ATOM 668 C C . PRO A 1 85 ? -10.803 -9.984 7.350 1.00 93.12 85 PRO A C 1
ATOM 670 O O . PRO A 1 85 ? -10.074 -10.744 7.979 1.00 93.12 85 PRO A O 1
ATOM 673 N N . LEU A 1 86 ? -10.392 -9.286 6.294 1.00 95.62 86 LEU A N 1
ATOM 674 C CA . LEU A 1 86 ? -8.991 -9.233 5.886 1.00 95.62 86 LEU A CA 1
ATOM 675 C C . LEU A 1 86 ? -8.559 -7.774 5.792 1.00 95.62 86 LEU A C 1
ATOM 677 O O . LEU A 1 86 ? -9.164 -7.003 5.043 1.00 95.62 86 LEU A O 1
ATOM 681 N N . ILE A 1 87 ? -7.529 -7.412 6.549 1.00 97.25 87 ILE A N 1
ATOM 682 C CA . ILE A 1 87 ? -6.915 -6.088 6.579 1.00 97.25 87 ILE A CA 1
ATOM 683 C C . ILE A 1 87 ? -5.500 -6.197 6.008 1.00 97.25 87 ILE A C 1
ATOM 685 O O . ILE A 1 87 ? -4.646 -6.907 6.541 1.00 97.25 87 ILE A O 1
ATOM 689 N N . VAL A 1 88 ? -5.237 -5.461 4.931 1.00 97.44 88 VAL A N 1
ATOM 690 C CA . VAL A 1 88 ? -3.934 -5.421 4.259 1.00 97.44 88 VAL A CA 1
ATOM 691 C C . VAL A 1 88 ? -3.314 -4.046 4.469 1.00 97.44 88 VAL A C 1
ATOM 693 O O . VAL A 1 88 ? -3.867 -3.038 4.034 1.00 97.44 88 VAL A O 1
ATOM 696 N N . GLY A 1 89 ? -2.163 -4.005 5.136 1.00 97.56 89 GLY A N 1
ATOM 697 C CA . GLY A 1 89 ? -1.395 -2.785 5.361 1.00 97.56 89 GLY A CA 1
ATOM 698 C C . GLY A 1 89 ? -0.326 -2.605 4.291 1.00 97.56 89 GLY A C 1
ATOM 699 O O . GLY A 1 89 ? 0.510 -3.489 4.112 1.00 97.56 89 GLY A O 1
ATOM 700 N N . ILE A 1 90 ? -0.331 -1.465 3.606 1.00 96.44 90 ILE A N 1
ATOM 701 C CA . ILE A 1 90 ? 0.569 -1.138 2.496 1.00 96.44 90 ILE A CA 1
ATOM 702 C C . ILE A 1 90 ? 1.399 0.089 2.886 1.00 96.44 90 ILE A C 1
ATOM 704 O O . ILE A 1 90 ? 0.936 1.227 2.824 1.00 96.44 90 ILE A O 1
ATOM 708 N N . GLY A 1 91 ? 2.630 -0.154 3.329 1.00 95.19 91 GLY A N 1
ATOM 709 C CA . GLY A 1 91 ? 3.580 0.884 3.720 1.00 95.19 91 GLY A CA 1
ATOM 710 C C . GLY A 1 91 ? 4.604 1.185 2.633 1.00 95.19 91 GLY A C 1
ATOM 711 O O . GLY A 1 91 ? 4.813 0.386 1.727 1.00 95.19 91 GLY A O 1
ATOM 712 N N . GLY A 1 92 ? 5.290 2.314 2.753 1.00 92.50 92 GLY A N 1
ATOM 713 C CA . GLY A 1 92 ? 6.373 2.721 1.852 1.00 92.50 92 GLY A CA 1
ATOM 714 C C . GLY A 1 92 ? 6.797 4.159 2.145 1.00 92.50 92 GLY A 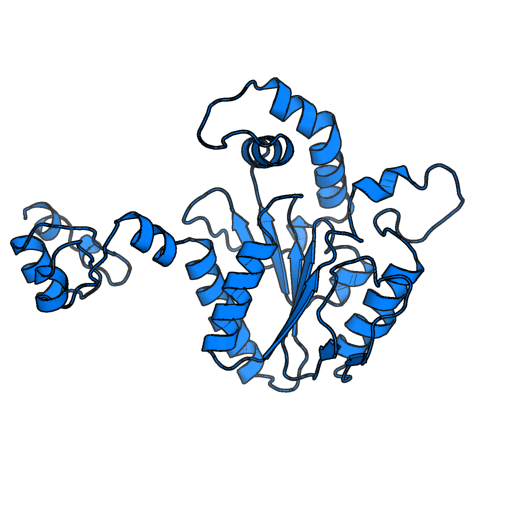C 1
ATOM 715 O O . GLY A 1 92 ? 6.128 4.796 2.949 1.00 92.50 92 GLY A O 1
ATOM 716 N N . PRO A 1 93 ? 7.902 4.675 1.591 1.00 90.50 93 PRO A N 1
ATOM 717 C CA . PRO A 1 93 ? 8.244 6.087 1.745 1.00 90.50 93 PRO A CA 1
ATOM 718 C C . PRO A 1 93 ? 7.210 6.984 1.044 1.00 90.50 93 PRO A C 1
ATOM 720 O O . PRO A 1 93 ? 6.417 6.505 0.231 1.00 90.50 93 PRO A O 1
ATOM 723 N N . ASP A 1 94 ? 7.233 8.286 1.335 1.00 84.94 94 ASP A N 1
ATOM 724 C CA . ASP A 1 94 ? 6.411 9.261 0.610 1.00 84.94 94 ASP A CA 1
ATOM 725 C C . ASP A 1 94 ? 6.670 9.167 -0.902 1.00 84.94 94 ASP A C 1
ATOM 727 O O . ASP A 1 94 ? 7.781 8.855 -1.342 1.00 84.94 94 ASP A O 1
ATOM 731 N N . GLU A 1 95 ? 5.631 9.409 -1.703 1.00 81.38 95 GLU A N 1
ATOM 732 C CA . GLU A 1 95 ? 5.683 9.321 -3.169 1.00 81.38 95 GLU A CA 1
ATOM 733 C C . GLU A 1 95 ? 6.123 7.943 -3.710 1.00 81.38 95 GLU A C 1
ATOM 735 O O . GLU A 1 95 ? 6.506 7.808 -4.874 1.00 81.38 95 GLU A O 1
ATOM 740 N N . CYS A 1 96 ? 6.043 6.858 -2.926 1.00 82.44 96 CYS A N 1
ATOM 741 C CA . CYS A 1 96 ? 6.443 5.539 -3.430 1.00 82.44 96 CYS A CA 1
ATOM 742 C C . CYS A 1 96 ? 5.480 4.937 -4.460 1.00 82.44 96 CYS A C 1
ATOM 744 O O . CYS A 1 96 ? 5.837 3.966 -5.120 1.00 82.44 96 CYS A O 1
ATOM 746 N N . GLY A 1 97 ? 4.311 5.548 -4.667 1.00 83.06 97 GLY A N 1
ATOM 747 C CA . GLY A 1 97 ? 3.303 5.085 -5.618 1.00 83.06 97 GLY A CA 1
ATOM 748 C C . GLY A 1 97 ? 2.191 4.254 -4.979 1.00 83.06 97 GLY A C 1
ATOM 749 O O . GLY A 1 97 ? 1.595 3.431 -5.677 1.00 83.06 97 GLY A O 1
ATOM 750 N N . HIS A 1 98 ? 1.884 4.466 -3.688 1.00 88.31 98 HIS A N 1
ATOM 751 C CA . HIS A 1 98 ? 0.796 3.768 -2.986 1.00 88.31 98 HIS A CA 1
ATOM 752 C C . HIS A 1 98 ? -0.504 3.770 -3.787 1.00 88.31 98 HIS A C 1
ATOM 754 O O . HIS A 1 98 ? -1.043 2.702 -4.047 1.00 88.31 98 HIS A O 1
ATOM 760 N N . VAL A 1 99 ? -0.968 4.945 -4.229 1.00 85.44 99 VAL A N 1
ATOM 761 C CA . VAL A 1 99 ? -2.241 5.104 -4.958 1.00 85.44 99 VAL A CA 1
ATOM 762 C C . VAL A 1 99 ? -2.281 4.236 -6.211 1.00 85.44 99 VAL A C 1
ATOM 764 O O . VAL A 1 99 ? -3.272 3.557 -6.472 1.00 85.44 99 VAL A O 1
ATOM 767 N N . PHE A 1 100 ? -1.190 4.221 -6.973 1.00 84.81 100 PHE A N 1
ATOM 768 C CA . PHE A 1 100 ? -1.102 3.425 -8.187 1.00 84.81 100 PHE A CA 1
ATOM 769 C C . PHE A 1 100 ? -1.111 1.923 -7.875 1.00 84.81 100 PHE A C 1
ATOM 771 O O . PHE A 1 100 ? -1.890 1.178 -8.463 1.00 84.81 100 PHE A O 1
ATOM 778 N N . PHE A 1 101 ? -0.316 1.475 -6.899 1.00 87.62 101 PHE A N 1
ATOM 779 C CA . PHE A 1 101 ? -0.299 0.069 -6.493 1.00 87.62 101 PHE A CA 1
ATOM 780 C C . PHE A 1 101 ? -1.647 -0.403 -5.921 1.00 87.62 101 PHE A C 1
ATOM 782 O O . PHE A 1 101 ? -2.124 -1.480 -6.272 1.00 87.62 101 PHE A O 1
ATOM 789 N N . VAL A 1 102 ? -2.279 0.410 -5.071 1.00 91.44 102 VAL A N 1
ATOM 790 C CA . VAL A 1 102 ? -3.601 0.142 -4.486 1.00 91.44 102 VAL A CA 1
ATOM 791 C C . VAL A 1 102 ? -4.672 0.066 -5.569 1.00 91.44 102 VAL A C 1
ATOM 793 O O . VAL A 1 102 ? -5.536 -0.804 -5.490 1.00 91.44 102 VAL A O 1
ATOM 796 N N . SER A 1 103 ? -4.602 0.922 -6.591 1.00 89.50 103 SER A N 1
ATOM 797 C CA . SER A 1 103 ? -5.541 0.894 -7.718 1.00 89.50 103 SER A CA 1
ATOM 798 C C . SER A 1 103 ? -5.425 -0.411 -8.509 1.00 89.50 103 SER A C 1
ATOM 800 O O . SER A 1 103 ? -6.430 -1.087 -8.708 1.00 89.50 103 SER A O 1
ATOM 802 N N . GLU A 1 104 ? -4.203 -0.821 -8.870 1.00 88.94 104 GLU A N 1
ATOM 803 C CA . GLU A 1 104 ? -3.966 -2.092 -9.575 1.00 88.94 104 GLU A CA 1
ATOM 804 C C . GLU A 1 104 ? -4.404 -3.303 -8.737 1.00 88.94 104 GLU A C 1
ATOM 806 O O . GLU A 1 104 ? -4.992 -4.249 -9.257 1.00 88.94 104 GLU A O 1
ATOM 811 N N . LEU A 1 105 ? -4.149 -3.279 -7.423 1.00 92.31 105 LEU A N 1
ATOM 812 C CA . LEU A 1 105 ? -4.585 -4.339 -6.512 1.00 92.31 105 LEU A CA 1
ATOM 813 C C . LEU A 1 105 ? -6.108 -4.387 -6.374 1.00 92.31 105 LEU A C 1
ATOM 815 O O . LEU A 1 105 ? -6.673 -5.476 -6.326 1.00 92.31 105 LEU A O 1
ATOM 819 N N . THR A 1 106 ? -6.767 -3.231 -6.326 1.00 93.81 106 THR A N 1
ATOM 820 C CA . THR A 1 106 ? -8.230 -3.143 -6.269 1.00 93.81 106 THR A CA 1
ATOM 821 C C . THR A 1 106 ? -8.844 -3.729 -7.536 1.00 93.81 106 THR A C 1
ATOM 823 O O . THR A 1 106 ? -9.649 -4.650 -7.427 1.00 93.81 106 THR A O 1
ATOM 826 N N . GLU A 1 107 ? -8.387 -3.300 -8.719 1.00 91.25 107 GLU A N 1
ATOM 827 C CA . GLU A 1 107 ? -8.828 -3.845 -10.015 1.00 91.25 107 GLU A CA 1
ATOM 828 C C . GLU A 1 107 ? -8.640 -5.370 -10.061 1.00 91.25 107 GLU A C 1
ATOM 830 O O . GLU A 1 107 ? -9.578 -6.116 -10.337 1.00 91.25 107 GLU A O 1
ATOM 835 N N . ALA A 1 108 ? -7.456 -5.857 -9.674 1.00 90.56 108 ALA A N 1
ATOM 836 C CA . ALA A 1 108 ? -7.152 -7.284 -9.687 1.00 90.56 108 ALA A CA 1
ATOM 837 C C . ALA A 1 108 ? -8.004 -8.115 -8.709 1.00 90.56 108 ALA A C 1
ATOM 839 O O . ALA A 1 108 ? -8.183 -9.319 -8.923 1.00 90.56 108 ALA A O 1
ATOM 840 N N . LEU A 1 109 ? -8.468 -7.536 -7.598 1.00 93.94 109 LEU A N 1
ATOM 841 C CA . LEU A 1 109 ? -9.351 -8.196 -6.627 1.00 93.94 109 LEU A CA 1
ATOM 842 C C . LEU A 1 109 ? -10.807 -8.194 -7.106 1.00 93.94 109 LEU A C 1
ATOM 844 O O . LEU A 1 109 ? -11.488 -9.220 -7.010 1.00 93.94 109 LEU A O 1
ATOM 848 N N . GLU A 1 110 ? -11.266 -7.072 -7.654 1.00 93.44 110 GLU A N 1
ATOM 849 C CA . GLU A 1 110 ? -12.615 -6.914 -8.203 1.00 93.44 110 GLU A CA 1
ATOM 850 C C . GLU A 1 110 ? -12.845 -7.816 -9.422 1.00 93.44 110 GLU A C 1
ATOM 852 O O . GLU A 1 110 ? -13.891 -8.465 -9.509 1.00 93.44 110 GLU A O 1
ATOM 857 N N . ASP A 1 111 ? -11.843 -7.970 -10.294 1.00 91.75 111 ASP A N 1
ATOM 858 C CA . ASP A 1 111 ? -11.868 -8.908 -11.428 1.00 91.75 111 ASP A CA 1
ATOM 859 C C . ASP A 1 111 ? -12.066 -10.370 -10.990 1.00 91.75 111 ASP A C 1
ATOM 861 O O . ASP A 1 111 ? -12.588 -11.199 -11.741 1.00 91.75 111 ASP A O 1
ATOM 865 N N . GLN A 1 112 ? -11.683 -10.698 -9.752 1.00 91.00 112 GLN A N 1
ATOM 866 C CA . GLN A 1 112 ? -11.890 -12.013 -9.140 1.00 91.00 112 GLN A CA 1
ATOM 867 C C . GLN A 1 112 ? -13.152 -12.077 -8.260 1.00 91.00 112 GLN A C 1
ATOM 869 O O . GLN A 1 112 ? -13.393 -13.083 -7.588 1.00 91.00 112 GLN A O 1
ATOM 874 N N . GLY A 1 113 ? -13.988 -11.035 -8.287 1.00 90.69 113 GLY A N 1
ATOM 875 C CA . GLY A 1 113 ? -15.274 -10.972 -7.595 1.00 90.69 113 GLY A CA 1
ATOM 876 C C . GLY A 1 113 ? -15.181 -10.687 -6.096 1.00 90.69 113 GLY A C 1
ATOM 877 O O . GLY A 1 113 ? -16.136 -10.969 -5.369 1.00 90.69 113 GLY A O 1
ATOM 878 N N . LEU A 1 114 ? -14.051 -10.162 -5.615 1.00 92.19 114 LEU A N 1
ATOM 879 C CA . LEU A 1 114 ? -13.906 -9.735 -4.227 1.00 92.19 114 LEU A CA 1
ATOM 880 C C . LEU A 1 114 ? -14.310 -8.274 -4.050 1.00 92.19 114 LEU A C 1
ATOM 882 O O . LEU A 1 114 ? -14.051 -7.429 -4.898 1.00 92.19 114 LEU A O 1
ATOM 886 N N . LEU A 1 115 ? -14.922 -7.983 -2.904 1.00 92.94 115 LEU A N 1
ATOM 887 C CA . LEU A 1 115 ? -15.284 -6.628 -2.511 1.00 92.94 115 LEU A CA 1
ATOM 888 C C . LEU A 1 115 ? -14.134 -5.989 -1.736 1.00 92.94 115 LEU A C 1
ATOM 890 O O . LEU A 1 115 ? -13.615 -6.589 -0.790 1.00 92.94 115 LEU A O 1
ATOM 894 N N . VAL A 1 116 ? -13.773 -4.765 -2.104 1.00 94.56 116 VAL A N 1
ATOM 895 C CA . VAL A 1 116 ? -12.629 -4.046 -1.538 1.00 94.56 116 VAL A CA 1
ATOM 896 C C . VAL A 1 116 ? -13.069 -2.672 -1.049 1.00 94.56 116 VAL A C 1
ATOM 898 O O . VAL A 1 116 ? -13.969 -2.053 -1.608 1.00 94.56 116 VAL A O 1
ATOM 901 N N . SER A 1 117 ? -12.449 -2.206 0.027 1.00 95.38 117 SER A N 1
ATOM 902 C CA . SER A 1 117 ? -12.582 -0.840 0.526 1.00 95.38 117 SER A CA 1
ATOM 903 C C . SER A 1 117 ? -11.224 -0.335 1.009 1.00 95.38 117 SER A C 1
ATOM 905 O O . SER A 1 117 ? -10.334 -1.129 1.321 1.00 95.38 117 SER A O 1
ATOM 907 N N . GLY A 1 118 ? -11.054 0.985 1.040 1.00 95.12 118 GLY A N 1
ATOM 908 C CA . GLY A 1 118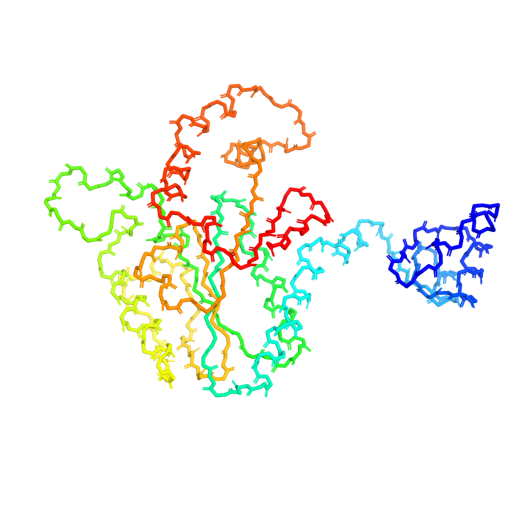 ? -9.760 1.633 1.227 1.00 95.12 118 GLY A CA 1
ATOM 909 C C . GLY A 1 118 ? -9.731 2.673 2.345 1.00 95.12 118 GLY A C 1
ATOM 910 O O . GLY A 1 118 ? -10.705 3.404 2.543 1.00 95.12 118 GLY A O 1
ATOM 911 N N . LEU A 1 119 ? -8.594 2.754 3.039 1.00 96.25 119 LEU A N 1
ATOM 912 C CA . LEU A 1 119 ? -8.213 3.838 3.944 1.00 96.25 119 LEU A CA 1
ATOM 913 C C . LEU A 1 119 ? -6.855 4.414 3.519 1.00 96.25 119 LEU A C 1
ATOM 915 O O . LEU A 1 119 ? -5.812 3.797 3.756 1.00 96.25 119 LEU A O 1
ATOM 919 N N . ASP A 1 120 ? -6.882 5.614 2.945 1.00 95.81 120 ASP A N 1
ATOM 920 C CA . ASP A 1 120 ? -5.697 6.424 2.684 1.00 95.81 120 ASP A CA 1
ATOM 921 C C . ASP A 1 120 ? -5.299 7.185 3.949 1.00 95.81 120 ASP A C 1
ATOM 923 O O . ASP A 1 120 ? -5.968 8.125 4.385 1.00 95.81 120 ASP A O 1
ATOM 927 N N . LEU A 1 121 ? -4.196 6.783 4.569 1.00 95.88 121 LEU A N 1
ATOM 928 C CA . LEU A 1 121 ? -3.680 7.452 5.757 1.00 95.88 121 LEU A CA 1
ATOM 929 C C . LEU A 1 121 ? -2.580 8.468 5.428 1.00 95.88 121 LEU A C 1
ATOM 931 O O . LEU A 1 121 ? -2.066 9.109 6.344 1.00 95.88 121 LEU A O 1
ATOM 935 N N . SER A 1 122 ? -2.243 8.681 4.154 1.00 92.38 122 SER A N 1
ATOM 936 C CA . SER A 1 122 ? -1.092 9.496 3.732 1.00 92.38 122 SER A CA 1
ATOM 937 C C . SER A 1 122 ? -1.190 10.960 4.178 1.00 92.38 122 SER A C 1
ATOM 939 O O . SER A 1 122 ? -0.175 11.594 4.426 1.00 92.38 122 SER A O 1
ATOM 941 N N . GLN A 1 123 ? -2.403 11.504 4.349 1.00 92.56 123 GLN A N 1
ATOM 942 C CA . GLN A 1 123 ? -2.610 12.894 4.800 1.00 92.56 123 GLN A CA 1
ATOM 943 C C . GLN A 1 123 ? -2.700 13.062 6.329 1.00 92.56 123 GLN A C 1
ATOM 945 O O . GLN A 1 123 ? -2.807 14.190 6.836 1.00 92.56 123 GLN A O 1
ATOM 950 N N . VAL A 1 124 ? -2.734 11.952 7.072 1.00 92.38 124 VAL A N 1
ATOM 951 C CA . VAL A 1 124 ? -3.031 11.939 8.515 1.00 92.38 124 VAL A CA 1
ATOM 952 C C . VAL A 1 124 ? -2.057 11.109 9.351 1.00 92.38 124 VAL A C 1
ATOM 954 O O . VAL A 1 124 ? -2.105 11.186 10.582 1.00 92.38 124 VAL A O 1
ATOM 957 N N . LEU A 1 125 ? -1.173 10.348 8.706 1.00 92.31 125 LEU A N 1
ATOM 958 C CA . LEU A 1 125 ? -0.205 9.457 9.330 1.00 92.31 125 LEU A CA 1
ATOM 959 C C . LEU A 1 125 ? 1.144 9.522 8.597 1.00 92.31 125 LEU A C 1
ATOM 961 O O . LEU A 1 125 ? 1.317 8.940 7.527 1.00 92.31 125 LEU A O 1
ATOM 965 N N . GLY A 1 126 ? 2.129 10.177 9.209 1.00 92.00 126 GLY A N 1
ATOM 966 C CA . GLY A 1 126 ? 3.353 10.574 8.514 1.00 92.00 126 GLY A CA 1
ATOM 967 C C . GLY A 1 126 ? 4.466 11.067 9.437 1.00 92.00 126 GLY A C 1
ATOM 968 O O . GLY A 1 126 ? 4.251 11.431 10.599 1.00 92.00 126 GLY A O 1
ATOM 969 N N . THR A 1 127 ? 5.701 11.041 8.934 1.00 89.50 127 THR A N 1
ATOM 970 C CA . THR A 1 127 ? 6.894 11.411 9.718 1.00 89.50 127 THR A CA 1
ATOM 971 C C . THR A 1 127 ? 6.989 12.909 10.014 1.00 89.50 127 THR A C 1
ATOM 973 O O . THR A 1 127 ? 7.569 13.321 11.022 1.00 89.50 127 THR A O 1
ATOM 976 N N . GLU A 1 128 ? 6.346 13.734 9.198 1.00 86.75 128 GLU A N 1
ATOM 977 C CA . GLU A 1 128 ? 6.225 15.179 9.329 1.00 86.75 128 GLU A CA 1
ATOM 978 C C . GLU A 1 128 ? 5.503 15.607 10.615 1.00 86.75 128 GLU A C 1
ATOM 980 O O . GLU A 1 128 ? 5.822 16.662 11.180 1.00 86.75 128 GLU A O 1
ATOM 985 N N . PHE A 1 129 ? 4.608 14.768 11.148 1.00 86.69 129 PHE A N 1
ATOM 986 C CA . PHE A 1 129 ? 3.889 15.048 12.393 1.00 86.69 129 PHE A CA 1
ATOM 987 C C . PHE A 1 129 ? 4.776 14.904 13.641 1.00 86.69 129 PHE A C 1
ATOM 989 O O . PHE A 1 129 ? 4.492 15.525 14.671 1.00 86.69 129 PHE A O 1
ATOM 996 N N . GLN A 1 130 ? 5.937 14.234 13.541 1.00 76.06 130 GLN A N 1
ATOM 997 C CA . GLN A 1 130 ? 6.883 14.119 14.664 1.00 76.06 130 GLN A CA 1
ATOM 998 C C . GLN A 1 130 ? 7.375 15.485 15.156 1.00 76.06 130 GLN A C 1
ATOM 1000 O O . GLN A 1 130 ? 7.651 15.665 16.346 1.00 76.06 130 GLN A O 1
ATOM 1005 N N . LYS A 1 131 ? 7.471 16.469 14.253 1.00 60.34 131 LYS A N 1
ATOM 1006 C CA . LYS A 1 131 ? 7.975 17.818 14.552 1.00 60.34 131 LYS A CA 1
ATOM 1007 C C . LYS A 1 131 ? 6.974 18.667 15.345 1.00 60.34 131 LYS A C 1
ATOM 1009 O O . LYS A 1 131 ? 7.385 19.609 16.020 1.00 60.34 131 LYS A O 1
ATOM 1014 N N . GLN A 1 132 ? 5.681 18.337 15.306 1.00 54.81 132 GLN A N 1
ATOM 1015 C CA . GLN A 1 132 ? 4.613 19.162 15.887 1.00 54.81 132 GLN A CA 1
ATOM 1016 C C . GLN A 1 132 ? 4.468 18.988 17.414 1.00 54.81 132 GLN A C 1
ATOM 1018 O O . GLN A 1 132 ? 3.883 19.838 18.083 1.00 54.81 132 GLN A O 1
ATOM 1023 N N . HIS A 1 133 ? 5.071 17.946 18.002 1.00 49.22 133 HIS A N 1
ATOM 1024 C CA . HIS A 1 133 ? 4.881 17.574 19.413 1.00 49.22 133 HIS A CA 1
ATOM 1025 C C . HIS A 1 133 ? 6.022 17.953 20.377 1.00 49.22 133 HIS A C 1
ATOM 1027 O O . HIS A 1 133 ? 6.018 17.528 21.533 1.00 49.22 133 HIS A O 1
ATOM 1033 N N . ILE A 1 134 ? 6.971 18.809 19.977 1.00 48.28 134 ILE A N 1
ATOM 1034 C CA . ILE A 1 134 ? 8.086 19.244 20.852 1.00 48.28 134 ILE A CA 1
ATOM 1035 C C . ILE A 1 134 ? 7.596 20.071 22.070 1.00 48.28 134 ILE A C 1
ATOM 1037 O O . ILE A 1 134 ? 8.317 20.214 23.056 1.00 48.28 134 ILE A O 1
ATOM 1041 N N . SER A 1 135 ? 6.353 20.573 22.062 1.00 43.09 135 SER A N 1
ATOM 1042 C CA . SER A 1 135 ? 5.849 21.517 23.075 1.00 43.09 135 SER A CA 1
ATOM 1043 C C . SER A 1 135 ? 4.838 20.962 24.095 1.00 43.09 135 SER A C 1
ATOM 1045 O O . SER A 1 135 ? 4.464 21.704 25.008 1.00 43.09 135 SER A O 1
ATOM 1047 N N . SER A 1 136 ? 4.368 19.715 24.019 1.00 39.47 136 SER A N 1
ATOM 1048 C CA . SER A 1 136 ? 3.333 19.244 24.958 1.00 39.47 136 SER A CA 1
ATOM 1049 C C . SER A 1 136 ? 3.538 17.803 25.425 1.00 39.47 136 SER A C 1
ATOM 1051 O O . SER A 1 136 ? 3.876 16.889 24.681 1.00 39.47 136 SER A O 1
ATOM 1053 N N . LYS A 1 137 ? 3.389 17.626 26.740 1.00 45.09 137 LYS A N 1
ATOM 1054 C CA . LYS A 1 137 ? 3.619 16.386 27.485 1.00 45.09 137 LYS A CA 1
ATOM 1055 C C . LYS A 1 137 ? 2.818 15.210 26.903 1.00 45.09 137 LYS A C 1
ATOM 1057 O O . LYS A 1 137 ? 1.600 15.282 26.850 1.00 45.09 137 LYS A O 1
ATOM 1062 N N . LYS A 1 138 ? 3.519 14.096 26.645 1.00 43.84 138 LYS A N 1
ATOM 1063 C CA . LYS A 1 138 ? 3.003 12.712 26.576 1.00 43.84 138 LYS A CA 1
ATOM 1064 C C . LYS A 1 138 ? 1.743 12.513 25.705 1.00 43.84 138 LYS A C 1
ATOM 1066 O O . LYS A 1 138 ? 0.730 12.058 26.223 1.00 43.84 138 LYS A O 1
ATOM 1071 N N . SER A 1 139 ? 1.821 12.774 24.398 1.00 44.28 139 SER A N 1
ATOM 1072 C CA . SER A 1 139 ? 0.853 12.198 23.445 1.00 44.28 139 SER A CA 1
ATOM 1073 C C . SER A 1 139 ? 1.300 10.800 23.000 1.00 44.28 139 SER A C 1
ATOM 1075 O O . SER A 1 139 ? 2.501 10.519 22.930 1.00 44.28 139 SER A O 1
ATOM 1077 N N . LYS A 1 140 ? 0.329 9.910 22.769 1.00 54.91 140 LYS A N 1
ATOM 1078 C CA . LYS A 1 140 ? 0.509 8.463 22.582 1.00 54.91 140 LYS A CA 1
ATOM 1079 C C . LYS A 1 140 ? 0.957 8.034 21.186 1.00 54.91 140 LYS A C 1
ATOM 1081 O O . LYS A 1 140 ? 1.352 6.882 21.057 1.00 54.91 140 LYS A O 1
ATOM 1086 N N . SER A 1 141 ? 1.024 8.914 20.191 1.00 60.75 141 SER A N 1
ATOM 1087 C CA . SER A 1 141 ? 1.723 8.605 18.942 1.00 60.75 141 SER A CA 1
ATOM 1088 C C . SER A 1 141 ? 2.062 9.886 18.182 1.00 60.75 141 SER A C 1
ATOM 1090 O O . SER A 1 141 ? 1.193 10.599 17.702 1.00 60.75 141 SER A O 1
ATOM 1092 N N . ILE A 1 142 ? 3.357 10.196 18.110 1.00 78.62 142 ILE A N 1
ATOM 1093 C CA . ILE A 1 142 ? 3.921 11.413 17.492 1.00 78.62 142 ILE A CA 1
ATOM 1094 C C . ILE A 1 142 ? 3.799 11.449 15.959 1.00 78.62 142 ILE A C 1
ATOM 1096 O O . ILE A 1 142 ? 4.297 12.378 15.340 1.00 78.62 142 ILE A O 1
ATOM 1100 N N . LEU A 1 143 ? 3.222 10.414 15.350 1.00 90.31 143 LEU A N 1
ATOM 1101 C CA . LEU A 1 143 ? 3.136 10.234 13.899 1.00 90.31 143 LEU A CA 1
ATOM 1102 C C . LEU A 1 143 ? 1.731 10.471 13.345 1.00 90.31 143 LEU A C 1
ATOM 1104 O O . LEU A 1 143 ? 1.573 10.560 12.134 1.00 90.31 143 LEU A O 1
ATOM 1108 N N . TRP A 1 144 ? 0.722 10.580 14.208 1.00 91.69 144 TRP A N 1
ATOM 1109 C CA . TRP A 1 144 ? -0.621 10.951 13.784 1.00 91.69 144 TRP A CA 1
ATOM 1110 C C . TRP A 1 144 ? -0.773 12.456 13.760 1.00 91.69 144 TRP A C 1
ATOM 1112 O O . TRP A 1 144 ? -0.253 13.169 14.620 1.00 91.69 144 TRP A O 1
ATOM 1122 N N . ARG A 1 145 ? -1.582 12.923 12.819 1.00 89.94 145 ARG A N 1
ATOM 1123 C CA . ARG A 1 145 ? -1.978 14.323 12.739 1.00 89.94 145 ARG A CA 1
ATOM 1124 C C . ARG A 1 145 ? -2.790 14.783 13.952 1.00 89.94 145 ARG A C 1
ATOM 1126 O O . ARG A 1 145 ? -2.631 15.921 14.387 1.00 89.94 145 ARG A O 1
ATOM 1133 N N . SER A 1 146 ? -3.649 13.921 14.499 1.00 88.44 146 SER A N 1
ATOM 1134 C CA . SER A 1 146 ? -4.338 14.163 15.770 1.00 88.44 146 SER A CA 1
ATOM 1135 C C . SER A 1 146 ? -4.748 12.857 16.459 1.00 88.44 146 SER A C 1
ATOM 1137 O O . SER A 1 146 ? -4.866 11.808 15.822 1.00 88.44 146 SER A O 1
ATOM 1139 N N . GLU A 1 147 ? -4.980 12.927 17.772 1.00 87.75 147 GLU A N 1
ATOM 1140 C CA . GLU A 1 147 ? -5.469 11.789 18.561 1.00 87.75 147 GLU A CA 1
ATOM 1141 C C . GLU A 1 147 ? -6.912 11.417 18.181 1.00 87.75 147 GLU A C 1
ATOM 1143 O O . GLU A 1 147 ? -7.268 10.240 18.198 1.00 87.75 147 GLU A O 1
ATOM 1148 N N . GLU A 1 148 ? -7.746 12.386 17.788 1.00 88.69 148 GLU A N 1
ATOM 1149 C CA . GLU A 1 148 ? -9.115 12.089 17.358 1.00 88.69 148 GLU A CA 1
ATOM 1150 C C . GLU A 1 148 ? -9.148 11.280 16.055 1.00 88.69 148 GLU A C 1
ATOM 1152 O O . GLU A 1 148 ? -9.931 10.335 15.950 1.00 88.69 148 GLU A O 1
ATOM 1157 N N . ILE A 1 149 ? -8.270 11.593 15.092 1.00 91.31 149 ILE A N 1
ATOM 1158 C CA . ILE A 1 149 ? -8.154 10.823 13.843 1.00 91.31 149 ILE A CA 1
ATOM 1159 C C . ILE A 1 149 ? -7.645 9.413 14.136 1.00 91.31 149 ILE A C 1
ATOM 1161 O O . ILE A 1 149 ? -8.209 8.441 13.634 1.00 91.31 149 ILE A O 1
ATOM 1165 N N . GLN A 1 150 ? -6.621 9.292 14.986 1.00 92.56 150 GLN A N 1
ATOM 1166 C CA . GLN A 1 150 ? -6.119 7.992 15.425 1.00 92.56 150 GLN A CA 1
ATOM 1167 C C . GLN A 1 150 ? -7.241 7.134 16.023 1.00 92.56 150 GLN A C 1
ATOM 1169 O O . GLN A 1 150 ? -7.396 5.976 15.639 1.00 92.56 150 GLN A O 1
ATOM 1174 N N . ASN A 1 151 ? -8.027 7.691 16.948 1.00 92.31 151 ASN A N 1
ATOM 1175 C CA . ASN A 1 151 ? -9.111 6.962 17.604 1.00 92.31 151 ASN A CA 1
ATOM 1176 C C . ASN A 1 151 ? -10.199 6.545 16.608 1.00 92.31 151 ASN A C 1
ATOM 1178 O O . ASN A 1 151 ? -10.618 5.392 16.635 1.00 92.31 151 ASN A O 1
ATOM 1182 N N . LEU A 1 152 ? -10.590 7.427 15.686 1.00 92.50 152 LEU A N 1
ATOM 1183 C CA . LEU A 1 152 ? -11.567 7.093 14.650 1.00 92.50 152 LEU A CA 1
ATOM 1184 C C . LEU A 1 152 ? -11.093 5.911 13.787 1.00 92.50 152 LEU A C 1
ATOM 1186 O O . LEU A 1 152 ? -11.817 4.938 13.598 1.00 92.50 152 LEU A O 1
ATOM 1190 N N . ILE A 1 153 ? -9.861 5.964 13.278 1.00 94.88 153 ILE A N 1
ATOM 1191 C CA . ILE A 1 153 ? -9.337 4.911 12.399 1.00 94.88 153 ILE A CA 1
ATOM 1192 C C . ILE A 1 153 ? -9.111 3.607 13.169 1.00 94.88 153 ILE A C 1
ATOM 1194 O O . ILE A 1 153 ? -9.523 2.537 12.720 1.00 94.88 153 ILE A O 1
ATOM 1198 N N . VAL A 1 154 ? -8.474 3.664 14.337 1.00 95.94 154 VAL A N 1
ATOM 1199 C CA . VAL A 1 154 ? -8.078 2.455 15.069 1.00 95.94 154 VAL A CA 1
ATOM 1200 C C . VAL A 1 154 ? -9.248 1.859 15.846 1.00 95.94 154 VAL A C 1
ATOM 1202 O O . VAL A 1 154 ? -9.504 0.661 15.730 1.00 95.94 154 VAL A O 1
ATOM 1205 N N . GLU A 1 155 ? -9.950 2.659 16.646 1.00 95.62 155 GLU A N 1
ATOM 1206 C CA . GLU A 1 155 ? -10.957 2.169 17.594 1.00 95.62 155 GLU A CA 1
ATOM 1207 C C . GLU A 1 155 ? -12.355 2.054 16.986 1.00 95.62 155 GLU A C 1
ATOM 1209 O O . GLU A 1 155 ? -13.071 1.121 17.352 1.00 95.62 155 GLU A O 1
ATOM 1214 N N . ASP A 1 156 ? -12.724 2.925 16.041 1.00 94.75 156 ASP A N 1
ATOM 1215 C CA . ASP A 1 156 ? -14.069 2.913 15.449 1.00 94.75 156 ASP A CA 1
ATOM 1216 C C . ASP A 1 156 ? -14.134 2.154 14.112 1.00 94.75 156 ASP A C 1
ATOM 1218 O O . ASP A 1 156 ? -15.193 1.629 13.763 1.00 94.75 156 ASP A O 1
ATOM 1222 N N . VAL A 1 157 ? -13.020 2.045 13.373 1.00 95.88 157 VAL A N 1
ATOM 1223 C CA . VAL A 1 157 ? -12.970 1.341 12.075 1.00 95.88 157 VAL A CA 1
ATOM 1224 C C . VAL A 1 157 ? -12.228 0.008 12.169 1.00 95.88 157 VAL A C 1
ATOM 1226 O O . VAL A 1 157 ? -12.844 -1.053 12.065 1.00 95.88 157 VAL A O 1
ATOM 1229 N N . MET A 1 158 ? -10.907 0.032 12.358 1.00 97.44 158 MET A N 1
ATOM 1230 C CA . MET A 1 158 ? -10.069 -1.157 12.165 1.00 97.44 158 MET A CA 1
ATOM 1231 C C . MET A 1 158 ? -10.273 -2.215 13.255 1.00 97.44 158 MET A C 1
ATOM 1233 O O . MET A 1 158 ? -10.383 -3.400 12.944 1.00 97.44 158 MET A O 1
ATOM 1237 N N . ARG A 1 159 ? -10.347 -1.821 14.534 1.00 97.25 159 ARG A N 1
ATOM 1238 C CA . ARG A 1 159 ? -10.501 -2.766 15.654 1.00 97.25 159 ARG A CA 1
ATOM 1239 C C . ARG A 1 159 ? -11.877 -3.442 15.693 1.00 97.25 159 ARG A C 1
ATOM 1241 O O . ARG A 1 159 ? -11.925 -4.625 16.037 1.00 97.25 159 ARG A O 1
ATOM 1248 N N . PRO A 1 160 ? -13.001 -2.762 15.416 1.00 96.81 160 PRO A N 1
ATOM 1249 C CA . PRO A 1 160 ? -14.288 -3.435 15.302 1.00 96.81 160 PRO A CA 1
ATOM 1250 C C . PRO A 1 160 ? -14.337 -4.316 14.050 1.00 96.81 160 PRO A C 1
ATOM 1252 O O . PRO A 1 160 ? -14.779 -5.465 14.141 1.00 96.81 160 PRO A O 1
ATOM 1255 N N . TYR A 1 161 ? -13.794 -3.837 12.924 1.00 97.38 161 TYR A N 1
ATOM 1256 C CA . TYR A 1 161 ? -13.744 -4.612 11.688 1.00 97.38 161 TYR A CA 1
ATOM 1257 C C . TYR A 1 161 ? -12.944 -5.905 11.854 1.00 97.38 161 TYR A C 1
ATOM 1259 O O . TYR A 1 161 ? -13.465 -6.962 11.522 1.00 97.38 161 TYR A O 1
ATOM 1267 N N . SER A 1 162 ? -11.762 -5.876 12.482 1.00 95.69 162 SER A N 1
ATOM 1268 C CA . SER A 1 162 ? -10.954 -7.084 12.733 1.00 95.69 162 SER A CA 1
ATOM 1269 C C . SER A 1 162 ? -11.641 -8.123 13.631 1.00 95.69 162 SER A C 1
ATOM 1271 O O . SER A 1 162 ? -11.254 -9.289 13.655 1.00 95.69 162 SER A O 1
ATOM 1273 N N . LYS A 1 163 ? -12.702 -7.735 14.352 1.00 95.06 163 LYS A N 1
ATOM 1274 C CA . LYS A 1 163 ? -13.550 -8.633 15.155 1.00 95.06 163 LYS A CA 1
ATOM 1275 C C . LYS A 1 163 ? -14.764 -9.171 14.389 1.00 95.06 163 LYS A C 1
ATOM 1277 O O . LYS A 1 163 ? -15.627 -9.798 15.003 1.00 95.06 163 LYS A O 1
ATOM 1282 N N . GLY A 1 164 ? -14.866 -8.909 13.087 1.00 94.69 164 GLY A N 1
ATOM 1283 C CA . GLY A 1 164 ? -16.000 -9.319 12.258 1.00 94.69 164 GLY A CA 1
ATOM 1284 C C . GLY A 1 164 ? -17.222 -8.415 12.389 1.00 94.69 164 GLY A C 1
ATOM 1285 O O . GLY A 1 164 ? -18.325 -8.845 12.060 1.00 94.69 164 GLY A O 1
ATOM 1286 N N . GLN A 1 165 ? -17.068 -7.190 12.900 1.00 95.56 165 GLN A N 1
ATOM 1287 C CA . GLN A 1 165 ? -18.178 -6.239 12.954 1.00 95.56 165 GLN A CA 1
ATOM 1288 C C . GLN A 1 165 ? -18.300 -5.483 11.634 1.00 95.56 165 GLN A C 1
ATOM 1290 O O . GLN A 1 165 ? -17.305 -5.068 11.044 1.00 95.56 165 GLN A O 1
ATOM 1295 N N . GLN A 1 166 ? -19.541 -5.280 11.199 1.00 95.75 166 GLN A N 1
ATOM 1296 C CA . GLN A 1 166 ? -19.839 -4.415 10.069 1.00 95.75 166 GLN A CA 1
ATOM 1297 C C . GLN A 1 166 ? -19.657 -2.948 10.478 1.00 95.75 166 GLN A C 1
ATOM 1299 O O . GLN A 1 166 ? -20.148 -2.534 11.531 1.00 95.75 166 GLN A O 1
ATOM 1304 N N . ILE A 1 167 ? -18.997 -2.165 9.629 1.00 96.00 167 ILE A N 1
ATOM 1305 C CA . ILE A 1 167 ? -18.755 -0.733 9.828 1.00 96.00 167 ILE A CA 1
ATOM 1306 C C . ILE A 1 167 ? -19.565 0.045 8.803 1.00 96.00 167 ILE A C 1
ATOM 1308 O O . ILE A 1 167 ? -19.599 -0.318 7.628 1.00 96.00 167 ILE A O 1
ATOM 1312 N N . TYR A 1 168 ? -20.222 1.114 9.242 1.00 94.50 168 TYR A N 1
ATOM 1313 C CA . TYR A 1 168 ? -20.967 1.991 8.352 1.00 94.50 168 TYR A CA 1
ATOM 1314 C C . TYR A 1 168 ? -20.932 3.435 8.838 1.00 94.50 168 TYR A C 1
ATOM 1316 O O . TYR A 1 168 ? -21.328 3.725 9.968 1.00 94.50 168 TYR A O 1
ATOM 1324 N N . PHE A 1 169 ? -20.532 4.338 7.947 1.00 90.06 169 PHE A N 1
ATOM 1325 C CA . PHE A 1 169 ? -20.675 5.777 8.124 1.00 90.06 169 PHE A CA 1
ATOM 1326 C C . PHE A 1 169 ? -21.364 6.362 6.897 1.00 90.06 169 PHE A C 1
ATOM 1328 O O . PHE A 1 169 ? -20.819 6.351 5.795 1.00 90.06 169 PHE A O 1
ATOM 1335 N N . GLU A 1 170 ? -22.555 6.926 7.090 1.00 87.75 170 GLU A N 1
ATOM 1336 C CA . GLU A 1 170 ? -23.239 7.673 6.029 1.00 87.75 170 GLU A CA 1
ATOM 1337 C C . GLU A 1 170 ? -22.451 8.934 5.647 1.00 87.75 170 GLU A C 1
ATOM 1339 O O . GLU A 1 170 ? -22.347 9.295 4.477 1.00 87.75 170 GLU A O 1
ATOM 1344 N N . LYS A 1 171 ? -21.863 9.586 6.654 1.00 86.56 171 LYS A N 1
ATOM 1345 C CA . LYS A 1 171 ? -20.960 10.727 6.523 1.00 86.56 171 LYS A CA 1
ATOM 1346 C C . LYS A 1 171 ? -19.805 10.545 7.491 1.00 86.56 171 LYS A C 1
ATOM 1348 O O . LYS A 1 171 ? -20.009 10.077 8.611 1.00 86.56 171 LYS A O 1
ATOM 1353 N N . LEU A 1 172 ? -18.614 10.951 7.070 1.00 81.56 172 LEU A N 1
ATOM 1354 C CA . LEU A 1 172 ? -17.462 10.999 7.961 1.00 81.56 172 LEU A CA 1
ATOM 1355 C C . LEU A 1 172 ? -17.655 12.101 9.023 1.00 81.56 172 LEU A C 1
ATOM 1357 O O . LEU A 1 172 ? -18.437 13.030 8.798 1.00 81.56 172 LEU A O 1
ATOM 1361 N N . PRO A 1 173 ? -16.985 12.025 10.182 1.00 83.31 173 PRO A N 1
ATOM 1362 C CA . PRO A 1 173 ? -16.950 13.124 11.145 1.00 83.31 173 PRO A CA 1
ATOM 1363 C C . PRO A 1 173 ? -16.334 14.401 10.550 1.00 83.31 173 PRO A C 1
ATOM 1365 O O . PRO A 1 173 ? -15.391 14.317 9.767 1.00 83.31 173 PRO A O 1
ATOM 1368 N N . GLU A 1 174 ? -16.816 15.581 10.963 1.00 84.25 174 GLU A N 1
ATOM 1369 C CA . GLU A 1 174 ? -16.354 16.887 10.438 1.00 84.25 174 GLU A CA 1
ATOM 1370 C C . GLU A 1 174 ? -14.834 17.073 10.524 1.00 84.25 174 GLU A C 1
ATOM 1372 O O . GLU A 1 174 ? -14.222 17.620 9.614 1.00 84.25 174 GLU A O 1
ATOM 1377 N N . MET A 1 175 ? -14.204 16.547 11.579 1.00 80.81 175 MET A N 1
ATOM 1378 C CA . MET A 1 175 ? -12.755 16.644 11.803 1.00 80.81 175 MET A CA 1
ATOM 1379 C C . MET A 1 175 ? -11.886 15.977 10.724 1.00 80.81 175 MET A C 1
ATOM 1381 O O . MET A 1 175 ? -10.681 16.213 10.709 1.00 80.81 175 MET A O 1
ATOM 1385 N N . ILE A 1 176 ? -12.468 15.144 9.851 1.00 83.50 176 ILE A N 1
ATOM 1386 C CA . ILE A 1 176 ? -11.759 14.516 8.727 1.00 83.50 176 ILE A CA 1
ATOM 1387 C C . ILE A 1 176 ? -12.342 14.863 7.354 1.00 83.50 176 ILE A C 1
ATOM 1389 O O . ILE A 1 176 ? -11.935 14.265 6.365 1.00 83.50 176 ILE A O 1
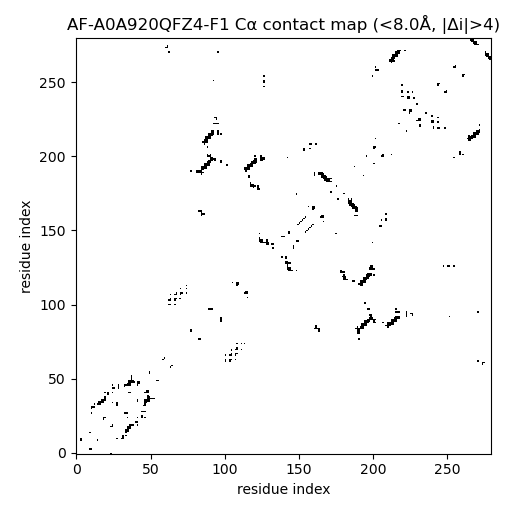ATOM 1393 N N . HIS A 1 177 ? -13.276 15.817 7.259 1.00 82.56 177 HIS A N 1
ATOM 1394 C CA . HIS A 1 177 ? -13.847 16.228 5.963 1.00 82.56 177 HIS A CA 1
ATOM 1395 C C . HIS A 1 177 ? -12.816 16.838 5.019 1.00 82.56 177 HIS A C 1
ATOM 1397 O O . HIS A 1 177 ? -12.976 16.740 3.807 1.00 82.56 177 HIS A O 1
ATOM 1403 N N . ASP A 1 178 ? -11.760 17.425 5.574 1.00 85.19 178 ASP A N 1
ATOM 1404 C CA . ASP A 1 178 ? -10.676 18.034 4.806 1.00 85.19 178 ASP A CA 1
ATOM 1405 C C . ASP A 1 178 ? -9.623 17.011 4.335 1.00 85.19 178 ASP A C 1
ATOM 1407 O O . ASP A 1 178 ? -8.627 17.407 3.730 1.00 85.19 178 ASP A O 1
ATOM 1411 N N . PHE A 1 179 ? -9.806 15.714 4.625 1.00 87.94 179 PHE A N 1
ATOM 1412 C CA . PHE A 1 179 ? -8.859 14.654 4.273 1.00 87.94 179 PHE A CA 1
ATOM 1413 C C . PHE A 1 179 ? -9.514 13.591 3.398 1.00 87.94 179 PHE A C 1
ATOM 1415 O O . PHE A 1 179 ? -10.580 13.060 3.710 1.00 87.94 179 PHE A O 1
ATOM 1422 N N . GLU A 1 180 ? -8.821 13.208 2.333 1.00 86.94 180 GLU A N 1
ATOM 1423 C CA . GLU A 1 180 ? -9.266 12.166 1.406 1.00 86.94 180 GLU A CA 1
ATOM 1424 C C . GLU A 1 180 ? -8.929 10.769 1.946 1.00 86.94 180 GLU A C 1
ATOM 1426 O O . GLU A 1 180 ? -8.202 10.009 1.323 1.00 86.94 180 GLU A O 1
ATOM 1431 N N . ILE A 1 181 ? -9.433 10.428 3.138 1.00 90.38 181 ILE A N 1
ATOM 1432 C CA . ILE A 1 181 ? -9.130 9.136 3.779 1.00 90.38 181 ILE A CA 1
ATOM 1433 C C . ILE A 1 181 ? -9.893 7.995 3.107 1.00 90.38 181 ILE A C 1
ATOM 1435 O O . ILE A 1 181 ? -9.375 6.896 2.932 1.00 90.38 181 ILE A O 1
ATOM 1439 N N . THR A 1 182 ? -11.168 8.217 2.791 1.00 90.00 182 THR A N 1
ATOM 1440 C CA . THR A 1 182 ? -12.031 7.182 2.223 1.00 90.00 182 THR A CA 1
ATOM 1441 C C . THR A 1 182 ? -13.258 7.781 1.548 1.00 90.00 182 THR A C 1
ATOM 1443 O O . THR A 1 182 ? -13.607 8.944 1.759 1.00 90.00 182 THR A O 1
ATOM 1446 N N . THR A 1 183 ? -13.941 6.975 0.742 1.00 86.12 183 THR A N 1
ATOM 1447 C CA . THR A 1 183 ? -15.176 7.360 0.055 1.00 86.12 183 THR A CA 1
ATOM 1448 C C . THR A 1 183 ? -16.388 7.289 0.985 1.00 86.12 183 THR A C 1
ATOM 1450 O O . THR A 1 183 ? -16.463 6.420 1.853 1.00 86.12 183 THR A O 1
ATOM 1453 N N . THR A 1 184 ? -17.378 8.165 0.771 1.00 84.81 184 THR A N 1
ATOM 1454 C CA . THR A 1 184 ? -18.664 8.133 1.492 1.00 84.81 184 THR A CA 1
ATOM 1455 C C . THR A 1 184 ? -19.828 7.734 0.570 1.00 84.81 184 THR A C 1
ATOM 1457 O O . THR A 1 184 ? -19.850 8.165 -0.583 1.00 84.81 184 THR A O 1
ATOM 1460 N N . PRO A 1 185 ? -20.807 6.937 1.047 1.00 88.88 185 PRO A N 1
ATOM 1461 C CA . PRO A 1 185 ? -20.859 6.326 2.376 1.00 88.88 185 PRO A CA 1
ATOM 1462 C C . PRO A 1 185 ? -19.760 5.272 2.549 1.00 88.88 185 PRO A C 1
ATOM 1464 O O . PRO A 1 185 ? -19.454 4.521 1.626 1.00 88.88 185 PRO A O 1
ATOM 1467 N N . PHE A 1 186 ? -19.166 5.230 3.739 1.00 92.00 186 PHE A N 1
ATOM 1468 C CA . PHE A 1 186 ? -18.167 4.224 4.064 1.00 92.00 186 PHE A CA 1
ATOM 1469 C C . PHE A 1 186 ? -18.868 2.979 4.582 1.00 92.00 186 PHE A C 1
ATOM 1471 O O . PHE A 1 186 ? -19.693 3.064 5.495 1.00 92.00 186 PHE A O 1
ATOM 1478 N N . PHE A 1 187 ? -18.533 1.828 4.016 1.00 93.81 187 PHE A N 1
ATOM 1479 C CA . PHE A 1 187 ? -19.111 0.550 4.394 1.00 93.81 187 PHE A CA 1
ATOM 1480 C C . PHE A 1 187 ? -18.037 -0.534 4.387 1.00 93.81 187 PHE A C 1
ATOM 1482 O O . PHE A 1 187 ? -17.276 -0.652 3.428 1.00 93.81 187 PHE A O 1
ATOM 1489 N N . LEU A 1 188 ? -18.007 -1.334 5.451 1.00 95.56 188 LEU A N 1
ATOM 1490 C CA . LEU A 1 188 ? -17.219 -2.556 5.544 1.00 95.56 188 LEU A CA 1
ATOM 1491 C C . LEU A 1 188 ? -18.098 -3.673 6.075 1.00 95.56 188 LEU A C 1
ATOM 1493 O O . LEU A 1 188 ? -18.638 -3.560 7.176 1.00 95.56 188 LEU A O 1
ATOM 1497 N N . ALA A 1 189 ? -18.183 -4.765 5.331 1.00 94.94 189 ALA A N 1
ATOM 1498 C CA . ALA A 1 189 ? -18.739 -6.017 5.814 1.00 94.94 189 ALA A CA 1
ATOM 1499 C C . ALA A 1 189 ? -17.631 -7.084 5.897 1.00 94.94 189 ALA A C 1
ATOM 1501 O O . ALA A 1 189 ? -16.634 -6.967 5.180 1.00 94.94 189 ALA A O 1
ATOM 1502 N N . PRO A 1 190 ? -17.740 -8.088 6.789 1.00 92.44 190 PRO A N 1
ATOM 1503 C CA . PRO A 1 190 ? -16.651 -9.035 7.077 1.00 92.44 190 PRO A CA 1
ATOM 1504 C C . PRO A 1 190 ? -16.113 -9.806 5.860 1.00 92.44 190 PRO A C 1
ATOM 1506 O O . PRO A 1 190 ? -14.992 -10.316 5.874 1.00 92.44 190 PRO A O 1
ATOM 1509 N N . GLU A 1 191 ? -16.895 -9.891 4.790 1.00 92.62 191 GLU A N 1
ATOM 1510 C CA . GLU A 1 191 ? -16.541 -10.566 3.544 1.00 92.62 191 GLU A CA 1
ATOM 1511 C C . GLU A 1 191 ? -15.575 -9.739 2.693 1.00 92.62 191 GLU A C 1
ATOM 1513 O O . GLU A 1 191 ? -14.837 -10.305 1.887 1.00 92.62 191 GLU A O 1
ATOM 1518 N N . MET A 1 192 ? -15.525 -8.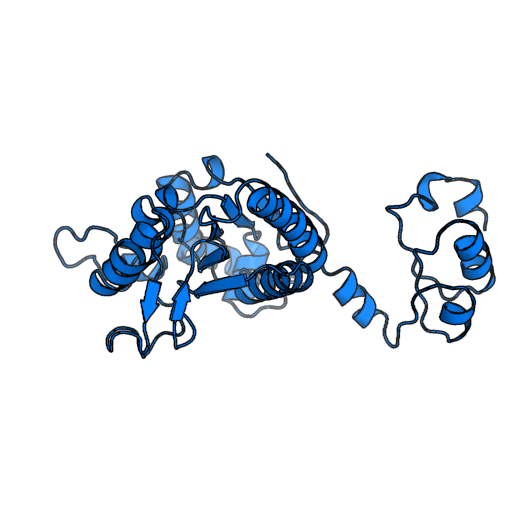423 2.911 1.00 95.50 192 MET A N 1
ATOM 1519 C CA . MET A 1 192 ? -14.697 -7.486 2.156 1.00 95.50 192 MET A CA 1
ATOM 1520 C C . MET A 1 192 ? -13.207 -7.591 2.522 1.00 95.50 192 MET A C 1
ATOM 1522 O O . MET A 1 192 ? -12.804 -8.241 3.493 1.00 95.50 192 MET A O 1
ATOM 1526 N N . ILE A 1 193 ? -12.363 -6.934 1.733 1.00 96.62 193 ILE A N 1
ATOM 1527 C CA . ILE A 1 193 ? -10.956 -6.676 2.043 1.00 96.62 193 ILE A CA 1
ATOM 1528 C C . ILE A 1 193 ? -10.800 -5.184 2.324 1.00 96.62 193 ILE A C 1
ATOM 1530 O O . ILE A 1 193 ? -11.267 -4.353 1.549 1.00 96.62 193 ILE A O 1
ATOM 1534 N N . LEU A 1 194 ? -10.137 -4.852 3.429 1.00 97.62 194 LEU A N 1
ATOM 1535 C CA . LEU A 1 194 ? -9.763 -3.485 3.770 1.00 97.62 194 LEU A CA 1
ATOM 1536 C C . LEU A 1 194 ? -8.295 -3.259 3.406 1.00 97.62 194 LEU A C 1
ATOM 1538 O O . LEU A 1 194 ? -7.411 -3.869 4.007 1.00 97.62 194 LEU A O 1
ATOM 1542 N N . LEU A 1 195 ? -8.034 -2.375 2.448 1.00 97.94 195 LEU A N 1
ATOM 1543 C CA . LEU A 1 195 ? -6.692 -1.896 2.127 1.00 97.94 195 LEU A CA 1
ATOM 1544 C C . LEU A 1 195 ? -6.408 -0.631 2.941 1.00 97.94 195 LEU A C 1
ATOM 1546 O O . LEU A 1 195 ? -7.183 0.320 2.897 1.00 97.94 195 LEU A O 1
ATOM 1550 N N . VAL A 1 196 ? -5.301 -0.606 3.678 1.00 97.88 196 VAL A N 1
ATOM 1551 C CA . VAL A 1 196 ? -4.867 0.545 4.482 1.00 97.88 196 VAL A CA 1
ATOM 1552 C C . VAL A 1 196 ? -3.472 0.938 4.035 1.00 97.88 196 VAL A C 1
ATOM 1554 O O . VAL A 1 196 ? -2.561 0.116 4.123 1.00 97.88 196 VAL A O 1
ATOM 1557 N N . TRP A 1 197 ? -3.275 2.168 3.566 1.00 97.25 197 TRP A N 1
ATOM 1558 C CA . TRP A 1 197 ? -1.974 2.591 3.040 1.00 97.25 197 TRP A CA 1
ATOM 1559 C C . TRP A 1 197 ? -1.522 3.954 3.543 1.00 97.25 197 TRP A C 1
ATOM 1561 O O . TRP A 1 197 ? -2.306 4.745 4.059 1.00 97.25 197 TRP A O 1
ATOM 1571 N N . GLY A 1 198 ? -0.218 4.192 3.428 1.00 95.19 198 GLY A N 1
ATOM 1572 C CA . GLY A 1 198 ? 0.445 5.426 3.835 1.00 95.19 198 GLY A CA 1
ATOM 1573 C C . GLY A 1 198 ? 1.873 5.163 4.301 1.00 95.19 198 GLY A C 1
ATOM 1574 O O . GLY A 1 198 ? 2.354 4.025 4.309 1.00 95.19 198 GLY A O 1
ATOM 1575 N N . THR A 1 199 ? 2.569 6.212 4.725 1.00 92.94 199 THR A N 1
ATOM 1576 C CA . THR A 1 199 ? 4.018 6.123 4.938 1.00 92.94 199 THR A CA 1
ATOM 1577 C C . THR A 1 199 ? 4.400 5.317 6.173 1.00 92.94 199 THR A C 1
ATOM 1579 O O . THR A 1 199 ? 5.318 4.496 6.148 1.00 92.94 199 THR A O 1
ATOM 1582 N N . THR A 1 200 ? 3.657 5.501 7.266 1.00 94.00 200 THR A N 1
ATOM 1583 C CA . THR A 1 200 ? 3.982 4.902 8.570 1.00 94.00 200 THR A CA 1
ATOM 1584 C C . THR A 1 200 ? 2.903 3.954 9.096 1.00 94.00 200 THR A C 1
ATOM 1586 O O . THR A 1 200 ? 2.720 3.829 10.299 1.00 94.00 200 THR A O 1
ATOM 1589 N N . VAL A 1 201 ? 2.203 3.226 8.220 1.00 95.12 201 VAL A N 1
ATOM 1590 C CA . VAL A 1 201 ? 1.064 2.357 8.601 1.00 95.12 201 VAL A CA 1
ATOM 1591 C C . VAL A 1 201 ? 1.400 1.219 9.572 1.00 95.12 201 VAL A C 1
ATOM 1593 O O . VAL A 1 201 ? 0.515 0.721 10.257 1.00 95.12 201 VAL A O 1
ATOM 1596 N N . PHE A 1 202 ? 2.666 0.816 9.701 1.00 95.25 202 PHE A N 1
ATOM 1597 C CA . PHE A 1 202 ? 3.065 -0.282 10.591 1.00 95.25 202 PHE A CA 1
ATOM 1598 C C . PHE A 1 202 ? 3.436 0.158 12.017 1.00 95.25 202 PHE A C 1
ATOM 1600 O O . PHE A 1 202 ? 4.465 -0.251 12.559 1.00 95.25 202 PHE A O 1
ATOM 1607 N N . LEU A 1 203 ? 2.621 1.023 12.620 1.00 92.88 203 LEU A N 1
ATOM 1608 C CA . LEU A 1 203 ? 2.743 1.370 14.039 1.00 92.88 203 LEU A CA 1
ATOM 1609 C C . LEU A 1 203 ? 2.054 0.337 14.929 1.00 92.88 203 LEU A C 1
ATOM 1611 O O . LEU A 1 203 ? 1.067 -0.242 14.491 1.00 92.88 203 LEU A O 1
ATOM 1615 N N . PRO A 1 204 ? 2.489 0.135 16.187 1.00 90.62 204 PRO A N 1
ATOM 1616 C CA . PRO A 1 204 ? 1.927 -0.893 17.068 1.00 90.62 204 PRO A CA 1
ATOM 1617 C C . PRO A 1 204 ? 0.398 -0.849 17.222 1.00 90.62 204 PRO A C 1
ATOM 1619 O O . PRO A 1 204 ? -0.239 -1.889 17.385 1.00 90.62 204 PRO A O 1
ATOM 1622 N N . GLU A 1 205 ? -0.202 0.341 17.179 1.00 90.25 205 GLU A N 1
ATOM 1623 C CA . GLU A 1 205 ? -1.653 0.536 17.242 1.00 90.25 205 GLU A CA 1
ATOM 1624 C C . GLU A 1 205 ? -2.422 -0.009 16.023 1.00 90.25 205 GLU A C 1
ATOM 1626 O O . GLU A 1 205 ? -3.564 -0.434 16.190 1.00 90.25 205 GLU A O 1
ATOM 1631 N N . ILE A 1 206 ? -1.801 -0.025 14.838 1.00 92.44 206 ILE A N 1
ATOM 1632 C CA . ILE A 1 206 ? -2.381 -0.512 13.575 1.00 92.44 206 ILE A CA 1
ATOM 1633 C C . ILE A 1 206 ? -1.871 -1.925 13.257 1.00 92.44 206 ILE A C 1
ATOM 1635 O O . ILE A 1 206 ? -2.643 -2.775 12.834 1.00 92.44 206 ILE A O 1
ATOM 1639 N N . GLU A 1 207 ? -0.584 -2.196 13.474 1.00 92.12 207 GLU A N 1
ATOM 1640 C CA . GLU A 1 207 ? 0.115 -3.412 13.042 1.00 92.12 207 GLU A CA 1
ATOM 1641 C C . GLU A 1 207 ? -0.535 -4.686 13.578 1.00 92.12 207 GLU A C 1
ATOM 1643 O O . GLU A 1 207 ? -0.768 -5.611 12.811 1.00 92.12 207 GLU A O 1
ATOM 1648 N N . ASN A 1 208 ? -0.964 -4.685 14.842 1.00 91.25 208 ASN A N 1
ATOM 1649 C CA . ASN A 1 208 ? -1.668 -5.819 15.452 1.00 91.25 208 ASN A CA 1
ATOM 1650 C C . ASN A 1 208 ? -3.070 -6.079 14.866 1.00 91.25 208 ASN A C 1
ATOM 1652 O O . ASN A 1 208 ? -3.728 -7.045 15.253 1.00 91.25 208 ASN A O 1
ATOM 1656 N N . LEU A 1 209 ? -3.569 -5.178 14.019 1.00 95.94 209 LEU A N 1
ATOM 1657 C CA . LEU A 1 209 ? -4.841 -5.296 13.310 1.00 95.94 209 LEU A CA 1
ATOM 1658 C C . LEU A 1 209 ? -4.636 -5.645 11.831 1.00 95.94 209 LEU A C 1
ATOM 1660 O O . LEU A 1 209 ? -5.620 -5.902 11.153 1.00 95.94 209 LEU A O 1
ATOM 1664 N N . ILE A 1 210 ? -3.402 -5.620 11.321 1.00 96.44 210 ILE A N 1
ATOM 1665 C CA . ILE A 1 210 ? -3.098 -5.947 9.929 1.00 96.44 210 ILE A CA 1
ATOM 1666 C C . ILE A 1 210 ? -2.829 -7.449 9.821 1.00 96.44 210 ILE A C 1
ATOM 1668 O O . ILE A 1 210 ? -1.951 -7.981 10.496 1.00 96.44 210 ILE A O 1
ATOM 1672 N N . ASP A 1 211 ? -3.534 -8.115 8.911 1.00 94.69 211 ASP A N 1
ATOM 1673 C CA . ASP A 1 211 ? -3.338 -9.537 8.630 1.00 94.69 211 ASP A CA 1
ATOM 1674 C C . ASP A 1 211 ? -2.169 -9.774 7.666 1.00 94.69 211 ASP A C 1
ATOM 1676 O O . ASP A 1 211 ? -1.467 -10.779 7.773 1.00 94.69 211 ASP A O 1
ATOM 1680 N N . LEU A 1 212 ? -1.962 -8.856 6.712 1.00 93.75 212 LEU A N 1
ATOM 1681 C CA . LEU A 1 212 ? -0.898 -8.930 5.706 1.00 93.75 212 LEU A CA 1
ATOM 1682 C C . LEU A 1 212 ? -0.215 -7.578 5.503 1.00 93.75 212 LEU A C 1
ATOM 1684 O O . LEU A 1 212 ? -0.863 -6.570 5.218 1.00 93.75 212 LEU A O 1
ATOM 1688 N N . ARG A 1 213 ? 1.113 -7.570 5.609 1.00 95.19 213 ARG A N 1
ATOM 1689 C CA . ARG A 1 213 ? 1.966 -6.377 5.566 1.00 95.19 213 ARG A CA 1
ATOM 1690 C C . ARG A 1 213 ? 2.761 -6.353 4.265 1.00 95.19 213 ARG A C 1
ATOM 1692 O O . ARG A 1 213 ? 3.626 -7.202 4.039 1.00 95.19 213 ARG A O 1
ATOM 1699 N N . VAL A 1 214 ? 2.479 -5.363 3.425 1.00 93.06 214 VAL A N 1
ATOM 1700 C CA . VAL A 1 214 ? 3.147 -5.103 2.146 1.00 93.06 214 VAL A CA 1
ATOM 1701 C C . VAL A 1 214 ? 3.996 -3.841 2.278 1.00 93.06 214 VAL A C 1
ATOM 1703 O O . VAL A 1 214 ? 3.479 -2.784 2.624 1.00 93.06 214 VAL A O 1
ATOM 1706 N N . LEU A 1 215 ? 5.293 -3.928 1.998 1.00 93.00 215 LEU A N 1
ATOM 1707 C CA . LEU A 1 215 ? 6.195 -2.778 1.978 1.00 93.00 215 LEU A CA 1
ATOM 1708 C C . LEU A 1 215 ? 6.642 -2.489 0.546 1.00 93.00 215 LEU A C 1
ATOM 1710 O O . LEU A 1 215 ? 7.276 -3.333 -0.089 1.00 93.00 215 LEU A O 1
ATOM 1714 N N . LEU A 1 216 ? 6.319 -1.289 0.072 1.00 89.88 216 LEU A N 1
ATOM 1715 C CA . LEU A 1 216 ? 6.815 -0.710 -1.169 1.00 89.88 216 LEU A CA 1
ATOM 1716 C C . LEU A 1 216 ? 8.172 -0.059 -0.879 1.00 89.88 216 LEU A C 1
ATOM 1718 O O . LEU A 1 216 ? 8.255 0.926 -0.145 1.00 89.88 216 LEU A O 1
ATOM 1722 N N . GLU A 1 217 ? 9.241 -0.635 -1.414 1.00 86.88 217 GLU A N 1
ATOM 1723 C CA . GLU A 1 217 ? 10.610 -0.157 -1.238 1.00 86.88 217 GLU A CA 1
ATOM 1724 C C . GLU A 1 217 ? 11.036 0.680 -2.451 1.00 86.88 217 GLU A C 1
ATOM 1726 O O . GLU A 1 217 ? 10.797 0.311 -3.600 1.00 86.88 217 GLU A O 1
ATOM 1731 N N . LEU A 1 218 ? 11.692 1.807 -2.178 1.00 84.81 218 LEU A N 1
ATOM 1732 C CA . LEU A 1 218 ? 12.428 2.608 -3.152 1.00 84.81 218 LEU A CA 1
ATOM 1733 C C . LEU A 1 218 ? 13.876 2.730 -2.677 1.00 84.81 218 LEU A C 1
ATOM 1735 O O . LEU A 1 218 ? 14.125 2.778 -1.469 1.00 84.81 218 LEU A O 1
ATOM 1739 N N . SER A 1 219 ? 14.831 2.845 -3.598 1.00 86.00 219 SER A N 1
ATOM 1740 C CA . SER A 1 219 ? 16.163 3.315 -3.233 1.00 86.00 219 SER A CA 1
ATOM 1741 C C . SER A 1 219 ? 16.102 4.784 -2.856 1.00 86.00 219 SER A C 1
ATOM 1743 O O . SER A 1 219 ? 15.221 5.550 -3.258 1.00 86.00 219 SER A O 1
ATOM 1745 N N . GLU A 1 220 ? 17.122 5.185 -2.117 1.00 88.81 220 GLU A N 1
ATOM 1746 C CA . GLU A 1 220 ? 17.350 6.561 -1.702 1.00 88.81 220 GLU A CA 1
ATOM 1747 C C . GLU A 1 220 ? 17.410 7.513 -2.904 1.00 88.81 220 GLU A C 1
ATOM 1749 O O . GLU A 1 220 ? 16.915 8.635 -2.815 1.00 88.81 220 GLU A O 1
ATOM 1754 N N . LYS A 1 221 ? 17.946 7.056 -4.050 1.00 87.56 221 LYS A N 1
ATOM 1755 C CA . LYS A 1 221 ? 17.981 7.846 -5.286 1.00 87.56 221 LYS A CA 1
ATOM 1756 C C . LYS A 1 221 ? 16.563 8.124 -5.780 1.00 87.56 221 LYS A C 1
ATOM 1758 O O . LYS A 1 221 ? 16.218 9.277 -6.007 1.00 87.56 221 LYS A O 1
ATOM 1763 N N . THR A 1 222 ? 15.741 7.096 -5.951 1.00 85.12 222 THR A N 1
ATOM 1764 C CA . THR A 1 222 ? 14.390 7.264 -6.508 1.00 85.12 222 THR A CA 1
ATOM 1765 C C . THR A 1 222 ? 13.486 8.030 -5.556 1.00 85.12 222 THR A C 1
ATOM 1767 O O . THR A 1 222 ? 12.782 8.939 -5.986 1.00 85.12 222 THR A O 1
ATOM 1770 N N . ALA A 1 223 ? 13.563 7.746 -4.255 1.00 86.44 223 ALA A N 1
ATOM 1771 C CA . ALA A 1 223 ? 12.827 8.505 -3.250 1.00 86.44 223 ALA A CA 1
ATOM 1772 C C . ALA A 1 223 ? 13.203 9.999 -3.284 1.00 86.44 223 ALA A C 1
ATOM 1774 O O . ALA A 1 223 ? 12.320 10.854 -3.336 1.00 86.44 223 ALA A O 1
ATOM 1775 N N . ALA A 1 224 ? 14.500 10.325 -3.354 1.00 87.38 224 ALA A N 1
ATOM 1776 C CA . ALA A 1 224 ? 14.953 11.708 -3.498 1.00 87.38 224 ALA A CA 1
ATOM 1777 C C . ALA A 1 224 ? 14.482 12.337 -4.820 1.00 87.38 224 ALA A C 1
ATOM 1779 O O . ALA A 1 224 ? 14.023 13.478 -4.828 1.00 87.38 224 ALA A O 1
ATOM 1780 N N . ALA A 1 225 ? 14.557 11.603 -5.932 1.00 84.88 225 ALA A N 1
ATOM 1781 C CA . ALA A 1 225 ? 14.104 12.089 -7.230 1.00 84.88 225 ALA A CA 1
ATOM 1782 C C . ALA A 1 225 ? 12.622 12.479 -7.200 1.00 84.88 225 ALA A C 1
ATOM 1784 O O . ALA A 1 225 ? 12.282 13.589 -7.601 1.00 84.88 225 ALA A O 1
ATOM 1785 N N . ARG A 1 226 ? 11.757 11.624 -6.645 1.00 84.44 226 ARG A N 1
ATOM 1786 C CA . ARG A 1 226 ? 10.319 11.903 -6.513 1.00 84.44 226 ARG A CA 1
ATOM 1787 C C . ARG A 1 226 ? 10.043 13.081 -5.593 1.00 84.44 226 ARG A C 1
ATOM 1789 O O . ARG A 1 226 ? 9.354 14.017 -5.995 1.00 84.44 226 ARG A O 1
ATOM 1796 N N . MET A 1 227 ? 10.668 13.085 -4.415 1.00 83.56 227 MET A N 1
ATOM 1797 C CA . MET A 1 227 ? 10.558 14.165 -3.430 1.00 83.56 227 MET A CA 1
ATOM 1798 C C . MET A 1 227 ? 10.895 15.538 -4.038 1.00 83.56 227 MET A C 1
ATOM 1800 O O . MET A 1 227 ? 10.229 16.532 -3.753 1.00 83.56 227 MET A O 1
ATOM 1804 N N . PHE A 1 228 ? 11.920 15.602 -4.892 1.00 84.75 228 PHE A N 1
ATOM 1805 C CA . PHE A 1 228 ? 12.369 16.838 -5.540 1.00 84.75 228 PHE A CA 1
ATOM 1806 C C . PHE A 1 228 ? 11.827 17.035 -6.964 1.00 84.75 228 PHE A C 1
ATOM 1808 O O . PHE A 1 228 ? 12.245 17.977 -7.639 1.00 84.75 228 PHE A O 1
ATOM 1815 N N . SER A 1 229 ? 10.891 16.192 -7.418 1.00 83.50 229 SER A N 1
ATOM 1816 C CA . SER A 1 229 ? 10.313 16.238 -8.772 1.00 83.50 229 SER A CA 1
ATOM 1817 C C . SER A 1 229 ? 11.368 16.223 -9.895 1.00 83.50 229 SER A C 1
ATOM 1819 O O . SER A 1 229 ? 11.271 16.963 -10.876 1.00 83.50 229 SER A O 1
ATOM 1821 N N . LEU A 1 230 ? 12.401 15.397 -9.732 1.00 78.88 230 LEU A N 1
ATOM 1822 C CA . LEU A 1 230 ? 13.479 15.166 -10.696 1.00 78.88 230 LEU A CA 1
ATOM 1823 C C . LEU A 1 230 ? 13.143 13.967 -11.596 1.00 78.88 230 LEU A C 1
ATOM 1825 O O . LEU A 1 230 ? 12.428 13.056 -11.183 1.00 78.88 230 LEU A O 1
ATOM 1829 N N . ASP A 1 231 ? 13.694 13.927 -12.814 1.00 75.38 231 ASP A N 1
ATOM 1830 C CA . ASP A 1 231 ? 13.575 12.738 -13.668 1.00 75.38 231 ASP A CA 1
ATOM 1831 C C . ASP A 1 231 ? 14.450 11.602 -13.108 1.00 75.38 231 ASP A C 1
ATOM 1833 O O . ASP A 1 231 ? 15.680 11.670 -13.128 1.00 75.38 231 ASP A O 1
ATOM 1837 N N . GLU A 1 232 ? 13.810 10.537 -12.621 1.00 69.38 232 GLU A N 1
ATOM 1838 C CA . GLU A 1 232 ? 14.453 9.341 -12.050 1.00 69.38 232 GLU A CA 1
ATOM 1839 C C . GLU A 1 232 ? 15.440 8.659 -13.014 1.00 69.38 232 GLU A C 1
ATOM 1841 O O . GLU A 1 232 ? 16.399 8.003 -12.585 1.00 69.38 232 GLU A O 1
ATOM 1846 N N . ARG A 1 233 ? 15.221 8.824 -14.327 1.00 69.00 233 ARG A N 1
ATOM 1847 C CA . ARG A 1 233 ? 16.041 8.227 -15.393 1.00 69.00 233 ARG A CA 1
ATOM 1848 C C . ARG A 1 233 ? 17.333 8.997 -15.626 1.00 69.00 233 ARG A C 1
ATOM 1850 O O . ARG A 1 233 ? 18.252 8.468 -16.254 1.00 69.00 233 ARG A O 1
ATOM 1857 N N . GLU A 1 234 ? 17.411 10.230 -15.142 1.00 72.12 234 GLU A N 1
ATOM 1858 C CA . GLU A 1 234 ? 18.588 11.069 -15.284 1.00 72.12 234 GLU A CA 1
ATOM 1859 C C . GLU A 1 234 ? 19.542 10.909 -14.091 1.00 72.12 234 GLU A C 1
ATOM 1861 O O . GLU A 1 234 ? 19.220 10.394 -13.012 1.00 72.12 234 GLU A O 1
ATOM 1866 N N . ASN A 1 235 ? 20.787 11.323 -14.311 1.00 78.31 235 ASN A N 1
ATOM 1867 C CA . ASN A 1 235 ? 21.732 11.513 -13.223 1.00 78.31 235 ASN A CA 1
ATOM 1868 C C . ASN A 1 235 ? 21.567 12.946 -12.727 1.00 78.31 235 ASN A C 1
ATOM 1870 O O . ASN A 1 235 ? 21.909 13.888 -13.438 1.00 78.31 235 ASN A O 1
ATOM 1874 N N . PHE A 1 236 ? 21.048 13.090 -11.515 1.00 83.75 236 PHE A N 1
ATOM 1875 C CA . PHE A 1 236 ? 20.991 14.361 -10.809 1.00 83.75 236 PHE A CA 1
ATOM 1876 C C . PHE A 1 236 ? 22.098 14.433 -9.753 1.00 83.75 236 PHE A C 1
ATOM 1878 O O . PHE A 1 236 ? 22.750 13.435 -9.436 1.00 83.75 236 PHE A O 1
ATOM 1885 N N . ASP A 1 237 ? 22.351 15.642 -9.259 1.00 88.31 237 ASP A N 1
ATOM 1886 C CA . ASP A 1 237 ? 23.423 15.905 -8.304 1.00 88.31 237 ASP A CA 1
ATOM 1887 C C . ASP A 1 237 ? 23.227 15.087 -7.013 1.00 88.31 237 ASP A C 1
ATOM 1889 O O . ASP A 1 237 ? 22.131 15.038 -6.449 1.00 88.31 237 ASP A O 1
ATOM 1893 N N . GLN A 1 238 ? 24.298 14.454 -6.528 1.00 90.88 238 GLN A N 1
ATOM 1894 C CA . GLN A 1 238 ? 24.277 13.636 -5.312 1.00 90.88 238 GLN A CA 1
ATOM 1895 C C . GLN A 1 238 ? 23.783 14.424 -4.086 1.00 90.88 238 GLN A C 1
ATOM 1897 O O . GLN A 1 238 ? 23.157 13.847 -3.199 1.00 90.88 238 GLN A O 1
ATOM 1902 N N . SER A 1 239 ? 23.968 15.747 -4.070 1.00 91.25 239 SER A N 1
ATOM 1903 C CA . SER A 1 239 ? 23.482 16.624 -3.000 1.00 91.25 239 SER A CA 1
ATOM 1904 C C . SER A 1 239 ? 21.967 16.556 -2.773 1.00 91.25 239 SER A C 1
ATOM 1906 O O . SER A 1 239 ? 21.524 16.801 -1.650 1.00 91.25 239 SER A O 1
ATOM 1908 N N . PHE A 1 240 ? 21.159 16.191 -3.779 1.00 89.75 240 PHE A N 1
ATOM 1909 C CA . PHE A 1 240 ? 19.723 15.954 -3.585 1.00 89.75 240 PHE A CA 1
ATOM 1910 C C . PHE A 1 240 ? 19.471 14.702 -2.743 1.00 89.75 240 PHE A C 1
ATOM 1912 O O . PHE A 1 240 ? 18.687 14.751 -1.797 1.00 89.75 240 PHE A O 1
ATOM 1919 N N . VAL A 1 241 ? 20.170 13.602 -3.040 1.00 90.12 241 VAL A N 1
ATOM 1920 C CA . VAL A 1 241 ? 20.083 12.366 -2.248 1.00 90.12 241 VAL A CA 1
ATOM 1921 C C . VAL A 1 241 ? 20.561 12.630 -0.825 1.00 90.12 241 VAL A C 1
ATOM 1923 O O . VAL A 1 241 ? 19.863 12.292 0.126 1.00 90.12 241 VAL A O 1
ATOM 1926 N N . ASP A 1 242 ? 21.693 1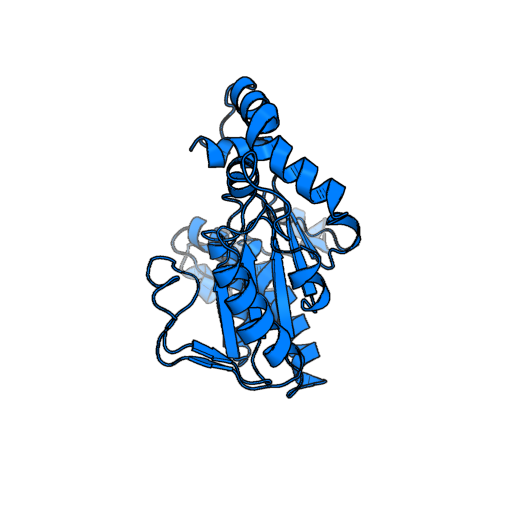3.314 -0.668 1.00 92.19 242 ASP A N 1
ATOM 1927 C CA . ASP A 1 242 ? 22.246 13.635 0.649 1.00 92.19 242 ASP A CA 1
ATOM 1928 C C . ASP A 1 242 ? 21.275 14.520 1.456 1.00 92.19 242 ASP A C 1
ATOM 1930 O O . ASP A 1 242 ? 21.005 14.246 2.624 1.00 92.19 242 ASP A O 1
ATOM 1934 N N . THR A 1 243 ? 20.658 15.527 0.822 1.00 91.62 243 THR A N 1
ATOM 1935 C CA . THR A 1 243 ? 19.650 16.391 1.466 1.00 91.62 243 THR A CA 1
ATOM 1936 C C . THR A 1 243 ? 18.421 15.601 1.915 1.00 91.62 243 THR A C 1
ATOM 1938 O O . THR A 1 243 ? 17.913 15.837 3.014 1.00 91.62 243 THR A O 1
ATOM 1941 N N . TYR A 1 244 ? 17.941 14.671 1.085 1.00 90.94 244 TYR A N 1
ATOM 1942 C CA . TYR A 1 244 ? 16.839 13.774 1.438 1.00 90.94 244 TYR A CA 1
ATOM 1943 C C . TYR A 1 244 ? 17.212 12.895 2.640 1.00 90.94 244 TYR A C 1
ATOM 1945 O O . TYR A 1 244 ? 16.459 12.817 3.613 1.00 90.94 244 TYR A O 1
ATOM 1953 N N . LEU A 1 245 ? 18.401 12.290 2.618 1.00 91.50 245 LEU A N 1
ATOM 1954 C CA . LEU A 1 245 ? 18.896 11.423 3.688 1.00 91.50 245 LEU A CA 1
ATOM 1955 C C . LEU A 1 245 ? 19.158 12.157 5.000 1.00 91.50 245 LEU A C 1
ATOM 1957 O O . LEU A 1 245 ? 19.090 11.537 6.055 1.00 91.50 245 LEU A O 1
ATOM 1961 N N . GLU A 1 246 ? 19.426 13.461 4.977 1.00 90.56 246 GLU A N 1
ATOM 1962 C CA . GLU A 1 246 ? 19.551 14.270 6.193 1.00 90.56 246 GLU A CA 1
ATOM 1963 C C . GLU A 1 246 ? 18.195 14.638 6.820 1.00 90.56 246 GLU A C 1
ATOM 1965 O O . GLU A 1 246 ? 18.136 14.977 8.010 1.00 90.56 246 GLU A O 1
ATOM 1970 N N . LYS A 1 247 ? 17.106 14.569 6.043 1.00 87.94 247 LYS A N 1
ATOM 1971 C CA . LYS A 1 247 ? 15.766 15.027 6.426 1.00 87.94 247 LYS A CA 1
ATOM 1972 C C . LYS A 1 247 ? 14.726 13.911 6.323 1.00 87.94 247 LYS A C 1
ATOM 1974 O O . LYS A 1 247 ? 14.625 13.101 7.239 1.00 87.94 247 LYS A O 1
ATOM 1979 N N . GLU A 1 248 ? 13.906 13.898 5.277 1.00 87.44 248 GLU A N 1
ATOM 1980 C CA . GLU A 1 248 ? 12.747 13.014 5.136 1.00 87.44 248 GLU A CA 1
ATOM 1981 C C . GLU A 1 248 ? 13.161 11.538 5.135 1.00 87.44 248 GLU A C 1
ATOM 1983 O O . GLU A 1 248 ? 12.611 10.743 5.901 1.00 87.44 248 GLU A O 1
ATOM 1988 N N . GLY A 1 249 ? 14.231 11.202 4.408 1.00 89.06 249 GLY A N 1
ATOM 1989 C CA . GLY A 1 249 ? 14.816 9.864 4.403 1.00 89.06 249 GLY A CA 1
ATOM 1990 C C . GLY A 1 249 ? 15.302 9.424 5.783 1.00 89.06 249 GLY A C 1
ATOM 1991 O O . GLY A 1 249 ? 15.093 8.273 6.169 1.00 89.06 249 GLY A O 1
ATOM 1992 N N . LYS A 1 250 ? 15.863 10.344 6.581 1.00 92.00 250 LYS A N 1
ATOM 1993 C CA . LYS A 1 250 ? 16.253 10.053 7.968 1.00 92.00 250 LYS A CA 1
ATOM 1994 C C . LYS A 1 250 ? 15.054 9.696 8.831 1.00 92.00 250 LYS A C 1
ATOM 1996 O O . LYS A 1 250 ? 15.097 8.690 9.532 1.00 92.00 250 LYS A O 1
ATOM 2001 N N . TYR A 1 251 ? 13.997 10.509 8.808 1.00 91.06 251 TYR A N 1
ATOM 2002 C CA . TYR A 1 251 ? 12.828 10.263 9.655 1.00 91.06 251 TYR A CA 1
ATOM 2003 C C . TYR A 1 251 ? 12.134 8.949 9.295 1.00 91.06 251 TYR A C 1
ATOM 2005 O O . TYR A 1 251 ? 11.695 8.219 10.189 1.00 91.06 251 TYR A O 1
ATOM 2013 N N . TYR A 1 252 ? 12.077 8.626 8.002 1.00 92.19 252 TYR A N 1
ATOM 2014 C CA . TYR A 1 252 ? 11.550 7.354 7.530 1.00 92.19 252 TYR A CA 1
ATOM 2015 C C . TYR A 1 252 ? 12.427 6.171 7.967 1.00 92.19 252 TYR A C 1
ATOM 2017 O O . TYR A 1 252 ? 11.917 5.209 8.543 1.00 92.19 252 TYR A O 1
ATOM 2025 N N . ALA A 1 253 ? 13.751 6.261 7.805 1.00 92.62 253 ALA A N 1
ATOM 2026 C CA . ALA A 1 253 ? 14.683 5.232 8.270 1.00 92.62 253 ALA A CA 1
ATOM 2027 C C . ALA A 1 253 ? 14.627 5.035 9.798 1.00 92.62 253 ALA A C 1
ATOM 2029 O O . ALA A 1 253 ? 14.622 3.902 10.288 1.00 92.62 253 ALA A O 1
ATOM 2030 N N . ASP A 1 254 ? 14.529 6.123 10.565 1.00 92.25 254 ASP A N 1
ATOM 2031 C CA . ASP A 1 254 ? 14.364 6.084 12.020 1.00 92.25 254 ASP A CA 1
ATOM 2032 C C . ASP A 1 254 ? 13.052 5.384 12.408 1.00 92.25 254 ASP A C 1
ATOM 2034 O O . ASP A 1 254 ? 13.041 4.577 13.341 1.00 92.25 254 ASP A O 1
ATOM 2038 N N . TYR A 1 255 ? 11.958 5.636 11.680 1.00 93.06 255 TYR A N 1
ATOM 2039 C CA . TYR A 1 255 ? 10.691 4.918 11.833 1.00 93.06 255 TYR A CA 1
ATOM 2040 C C . TYR A 1 255 ? 10.859 3.412 11.571 1.00 93.06 255 TYR A C 1
ATOM 2042 O O . TYR A 1 255 ? 10.543 2.604 12.452 1.00 93.06 255 TYR A O 1
ATOM 2050 N N . LEU A 1 256 ? 11.414 3.033 10.414 1.00 93.94 256 LEU A N 1
ATOM 2051 C CA . LEU A 1 256 ? 11.611 1.631 10.033 1.00 93.94 256 LEU A CA 1
ATOM 2052 C C . LEU A 1 256 ? 12.415 0.866 11.092 1.00 93.94 256 LEU A C 1
ATOM 2054 O O . LEU A 1 256 ? 12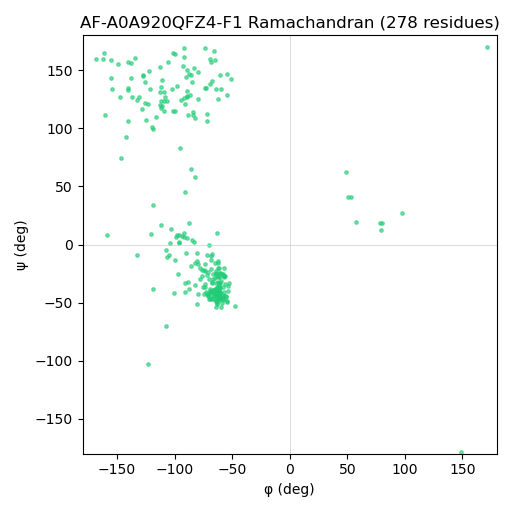.024 -0.230 11.502 1.00 93.94 256 LEU A O 1
ATOM 2058 N N . ASN A 1 257 ? 13.500 1.471 11.580 1.00 94.56 257 ASN A N 1
ATOM 2059 C CA . ASN A 1 257 ? 14.374 0.887 12.595 1.00 94.56 257 ASN A CA 1
ATOM 2060 C C . ASN A 1 257 ? 13.704 0.810 13.971 1.00 94.56 257 ASN A C 1
ATOM 2062 O O . ASN A 1 257 ? 13.745 -0.232 14.629 1.00 94.56 257 ASN A O 1
ATOM 2066 N N . LYS A 1 258 ? 13.068 1.900 14.417 1.00 92.25 258 LYS A N 1
ATOM 2067 C CA . LYS A 1 258 ? 12.435 1.987 15.741 1.00 92.25 258 LYS A CA 1
ATOM 2068 C C . LYS A 1 258 ? 11.329 0.953 15.917 1.00 92.25 258 LYS A C 1
ATOM 2070 O O . LYS A 1 258 ? 11.218 0.366 16.993 1.00 92.25 258 LYS A O 1
ATOM 2075 N N . PHE A 1 259 ? 10.525 0.743 14.878 1.00 92.12 259 PHE A N 1
ATOM 2076 C CA . PHE A 1 259 ? 9.399 -0.190 14.903 1.00 92.12 259 PHE A CA 1
ATOM 2077 C C . PHE A 1 259 ? 9.725 -1.544 14.267 1.00 92.12 259 PHE A C 1
ATOM 2079 O O . PHE A 1 259 ? 8.844 -2.388 14.169 1.00 92.12 259 PHE A O 1
ATOM 2086 N N . LYS A 1 260 ? 10.990 -1.777 13.884 1.00 93.62 260 LYS A N 1
ATOM 2087 C CA . LYS A 1 260 ? 11.470 -3.030 13.277 1.00 93.62 260 LYS A CA 1
ATOM 2088 C C . LYS A 1 260 ? 10.611 -3.486 12.097 1.00 93.62 260 LYS A C 1
ATOM 2090 O O . LYS A 1 260 ? 10.339 -4.673 11.931 1.00 93.62 260 LYS A O 1
ATOM 2095 N N . VAL A 1 261 ? 10.200 -2.538 11.258 1.00 93.75 261 VAL A N 1
ATOM 2096 C CA . VAL A 1 261 ? 9.220 -2.771 10.191 1.00 93.75 261 VAL A CA 1
ATOM 2097 C C . VAL A 1 261 ? 9.657 -3.913 9.274 1.00 93.75 261 VAL A C 1
ATOM 2099 O O . VAL A 1 261 ? 8.879 -4.818 9.004 1.00 93.75 261 VAL A O 1
ATOM 2102 N N . HIS A 1 262 ? 10.927 -3.963 8.873 1.00 91.00 262 HIS A N 1
ATOM 2103 C CA . HIS A 1 262 ? 11.444 -5.026 8.004 1.00 91.00 262 HIS A CA 1
ATOM 2104 C C . HIS A 1 262 ? 11.334 -6.450 8.587 1.00 91.00 262 HIS A C 1
ATOM 2106 O O . HIS A 1 262 ? 11.306 -7.427 7.822 1.00 91.00 262 HIS A O 1
ATOM 2112 N N . ASP A 1 263 ? 11.273 -6.602 9.911 1.00 90.50 263 ASP A N 1
ATOM 2113 C CA . ASP A 1 263 ? 11.189 -7.914 10.557 1.00 90.50 263 ASP A CA 1
ATOM 2114 C C . ASP A 1 263 ? 9.785 -8.518 10.456 1.00 90.50 263 ASP A C 1
ATOM 2116 O O . ASP A 1 263 ? 9.666 -9.743 10.392 1.00 90.50 263 ASP A O 1
ATOM 2120 N N . GLN A 1 264 ? 8.765 -7.665 10.352 1.00 89.94 264 GLN A N 1
ATOM 2121 C CA . GLN A 1 264 ? 7.346 -8.023 10.336 1.00 89.94 264 GLN A CA 1
ATOM 2122 C C . GLN A 1 264 ? 6.721 -8.056 8.929 1.00 89.94 264 GLN A C 1
ATOM 2124 O O . GLN A 1 264 ? 5.642 -8.601 8.784 1.00 89.94 264 GLN A O 1
ATOM 2129 N N . ILE A 1 265 ? 7.363 -7.522 7.883 1.00 92.00 265 ILE A N 1
ATOM 2130 C CA . ILE A 1 265 ? 6.785 -7.512 6.522 1.00 92.00 265 ILE A CA 1
ATOM 2131 C C . ILE A 1 265 ? 6.596 -8.923 5.942 1.00 92.00 265 ILE A C 1
ATOM 2133 O O . ILE A 1 265 ? 7.541 -9.717 5.933 1.00 92.00 265 ILE A O 1
ATOM 2137 N N . ASP A 1 266 ? 5.417 -9.169 5.363 1.00 89.94 266 ASP A N 1
ATOM 2138 C CA . ASP A 1 266 ? 5.072 -10.401 4.644 1.00 89.94 266 ASP A CA 1
ATOM 2139 C C . ASP A 1 266 ? 5.476 -10.324 3.159 1.00 89.94 266 ASP A C 1
ATOM 2141 O O . ASP A 1 266 ? 5.992 -11.294 2.601 1.00 89.94 266 ASP A O 1
ATOM 2145 N N . TYR A 1 267 ? 5.309 -9.154 2.527 1.00 86.50 267 TYR A N 1
ATOM 2146 C CA . TYR A 1 267 ? 5.667 -8.910 1.124 1.00 86.50 267 TYR A CA 1
ATOM 2147 C C . TYR A 1 267 ? 6.497 -7.645 0.945 1.00 86.50 267 TYR A C 1
ATOM 2149 O O . TYR A 1 267 ? 6.076 -6.562 1.340 1.00 86.50 267 TYR A O 1
ATOM 2157 N N . ARG A 1 268 ? 7.652 -7.771 0.291 1.00 85.94 268 ARG A N 1
ATOM 2158 C CA . ARG A 1 268 ? 8.465 -6.628 -0.136 1.00 85.94 268 ARG A CA 1
ATOM 2159 C C . ARG A 1 268 ? 8.387 -6.483 -1.644 1.00 85.94 268 ARG A C 1
ATOM 2161 O O . ARG A 1 268 ? 8.634 -7.452 -2.369 1.00 85.94 268 ARG A O 1
ATOM 2168 N N . ILE A 1 269 ? 8.041 -5.284 -2.083 1.00 80.12 269 ILE A N 1
ATOM 2169 C CA . ILE A 1 269 ? 7.938 -4.921 -3.489 1.00 80.12 269 ILE A CA 1
ATOM 2170 C C . ILE A 1 269 ? 8.990 -3.851 -3.731 1.00 80.12 269 ILE A C 1
ATOM 2172 O O . ILE A 1 269 ? 8.855 -2.733 -3.245 1.00 80.12 269 ILE A O 1
ATOM 2176 N N . ASP A 1 270 ? 10.040 -4.207 -4.463 1.00 77.50 270 ASP A N 1
ATOM 2177 C CA . ASP A 1 270 ? 10.976 -3.224 -4.996 1.00 77.50 270 ASP A CA 1
ATOM 2178 C C . ASP A 1 270 ? 10.258 -2.481 -6.127 1.00 77.50 270 ASP A C 1
ATOM 2180 O O . ASP A 1 270 ? 9.985 -3.033 -7.194 1.00 77.50 270 ASP A O 1
ATOM 2184 N N . PHE A 1 271 ? 9.886 -1.238 -5.840 1.00 70.62 271 PHE A N 1
ATOM 2185 C CA . PHE A 1 271 ? 9.081 -0.405 -6.721 1.00 70.62 271 PHE A CA 1
ATOM 2186 C C . PHE A 1 271 ? 9.941 0.416 -7.698 1.00 70.62 271 PHE A C 1
ATOM 2188 O O . PHE A 1 271 ? 9.422 1.240 -8.450 1.00 70.62 271 PHE A O 1
ATOM 2195 N N . GLU A 1 272 ? 11.258 0.186 -7.712 1.00 65.31 272 GLU A N 1
ATOM 2196 C CA . GLU A 1 272 ? 12.176 0.733 -8.717 1.00 65.31 272 GLU A CA 1
ATOM 2197 C C . GLU A 1 272 ? 12.350 -0.196 -9.907 1.00 65.31 272 GLU A C 1
ATOM 2199 O O . GLU A 1 272 ? 12.629 0.234 -11.029 1.00 65.31 272 GLU A O 1
ATOM 2204 N N . ASN A 1 273 ? 12.283 -1.496 -9.632 1.00 51.56 273 ASN A N 1
ATOM 2205 C CA . ASN A 1 273 ? 12.803 -2.494 -10.532 1.00 51.56 273 ASN A CA 1
ATOM 2206 C C . ASN A 1 273 ? 11.667 -3.306 -11.130 1.00 51.56 273 ASN A C 1
ATOM 2208 O O . ASN A 1 273 ? 10.888 -3.954 -10.431 1.00 51.56 273 ASN A O 1
ATOM 2212 N N . PHE A 1 274 ? 11.628 -3.310 -12.460 1.00 45.47 274 PHE A N 1
ATOM 2213 C CA . PHE A 1 274 ? 10.511 -3.776 -13.266 1.00 45.47 274 PHE A CA 1
ATOM 2214 C C . PHE A 1 274 ? 10.158 -5.282 -13.135 1.00 45.47 274 PHE A C 1
ATOM 2216 O O . PHE A 1 274 ? 9.382 -5.787 -13.934 1.00 45.47 274 PHE A O 1
ATOM 2223 N N . ASN A 1 275 ? 10.726 -6.025 -12.177 1.00 35.97 275 ASN A N 1
ATOM 2224 C CA . ASN A 1 275 ? 10.459 -7.450 -11.922 1.00 35.97 275 ASN A CA 1
ATOM 2225 C C . ASN A 1 275 ? 10.826 -7.930 -10.492 1.00 35.97 275 ASN A C 1
ATOM 2227 O O . ASN A 1 275 ? 10.863 -9.138 -10.250 1.00 35.97 275 ASN A O 1
ATOM 2231 N N . ALA A 1 276 ? 11.183 -7.062 -9.539 1.00 34.88 276 ALA A N 1
ATOM 2232 C CA . ALA A 1 276 ? 11.868 -7.525 -8.326 1.00 34.88 276 ALA A CA 1
ATOM 2233 C C . ALA A 1 276 ? 10.923 -7.782 -7.138 1.00 34.88 276 ALA A C 1
ATOM 2235 O O . ALA A 1 276 ? 10.803 -6.998 -6.200 1.00 34.88 276 ALA A O 1
ATOM 2236 N N . PHE A 1 277 ? 10.324 -8.969 -7.122 1.00 36.66 277 PHE A N 1
ATOM 2237 C CA . PHE A 1 277 ? 9.879 -9.570 -5.869 1.00 36.66 277 PHE A CA 1
ATOM 2238 C C . PHE A 1 277 ? 11.075 -10.080 -5.061 1.00 36.66 277 PHE A C 1
ATOM 2240 O O . PHE A 1 277 ? 11.920 -10.819 -5.575 1.00 36.66 277 PHE A O 1
ATOM 2247 N N . ARG A 1 278 ? 11.097 -9.790 -3.757 1.00 35.03 278 ARG A N 1
ATOM 2248 C CA . ARG A 1 278 ? 11.855 -10.588 -2.783 1.00 35.03 278 ARG A CA 1
ATOM 2249 C C . ARG A 1 278 ? 10.887 -11.155 -1.754 1.00 35.03 278 ARG A C 1
ATOM 2251 O O . ARG A 1 278 ? 10.469 -10.458 -0.835 1.00 35.03 278 ARG A O 1
ATOM 2258 N N . MET A 1 279 ? 10.531 -12.430 -1.915 1.00 29.67 279 MET A N 1
ATOM 2259 C CA . MET A 1 279 ? 9.905 -13.185 -0.828 1.00 29.67 279 MET A CA 1
ATOM 2260 C C . MET A 1 279 ? 10.950 -13.424 0.267 1.00 29.67 279 MET A C 1
ATOM 2262 O O . MET A 1 279 ? 12.112 -13.699 -0.046 1.00 29.67 279 MET A O 1
ATOM 2266 N N . LYS A 1 280 ? 10.540 -13.274 1.526 1.00 32.44 280 LYS A N 1
ATOM 2267 C CA . LYS A 1 280 ? 11.365 -13.593 2.694 1.00 32.44 280 LYS A CA 1
ATOM 2268 C C . LYS A 1 280 ? 11.444 -15.104 2.904 1.00 32.44 280 LYS A C 1
ATOM 2270 O O . LYS A 1 280 ? 10.436 -15.786 2.613 1.00 32.44 280 LYS A O 1
#

Foldseek 3Di:
DVVCVVDVCCLDPPHAEEDPDLVVLLVNLVRHQRYEYQDPSNVVSNHHHDVDVVVVCVVLFLLLVVLLVVLVVVLVVCVVPQLQEAEEEEAEAPPLCPVVSVVSNCVNNVVVVAAEWEFECAVFFALVQLVVPPPDPDDPDSGGPDPVVLCCCQVQPQVCLNVQDKHFDQDDDPVCPVDPGGDHRDIDGRSHYYYYYHHQQCDPSRVVSHPAYEYRYEDLLVSLCSVVVHDSPDDDDCVSSVVCCVPSVVSSVCSCVVSVVVVSHQWYDDSVDSHDTDGD

Mean predicted aligned error: 10.54 Å

Sequence (280 aa):
MEALQKNNTLTGNDVFWFTEQPELQTKLSETTRNFAGSTGSTVQNGGMQYQYLQDMLQIFHPSKITAADLSAKFVKLKHESPQVPLIVGIGGPDECGHVFFVSELTEALEDQGLLVSGLDLSQVLGTEFQKQHISSKKSKSILWRSEEIQNLIVEDVMRPYSKGQQIYFEKLPEMIHDFEITTTPFFLAPEMILLVWGTTVFLPEIENLIDLRVLLELSEKTAAARMFSLDERENFDQSFVDTYLEKEGKYYADYLNKFKVHDQIDYRIDFENFNAFRMK